Protein AF-Q92CG0-F1 (afdb_monomer_lite)

Foldseek 3Di:
DLVLVVPCLDPVCQVVLCVVPVQWDWDADLVQCKIWIDHPFKIKIARFDDDPVDSPDTDDDDSVCRQVRIWIWGPLDPFKIWIFTLDPQTKIWIAGPPHDPPTDIDIFHGDPNDTDWDVVCCVVVVDTPVSVVCSVVVVSVVVVVSSVSSVVVVVVVVVVVVVVVVVVVVVVVVVVVVVVVVVD

Radius of gyration: 23.21 Å; chains: 1; bounding box: 57×36×78 Å

Organism: Listeria innocua serovar 6a (strain ATCC BAA-680 / CLIP 11262) (NCBI:txid272626)

Sequence (184 aa):
MEDRTRYFLQRKFNDDWKDISPNLAFDFNVESGRNKLMTAHFDISAQVENRKDDLHTFKTKKKSEFSKLITFDIEVIKNVKASTKIEKKQTVYIHPLPVKENNEIYTLQFSNNMYQPNRKMEKGLDIRSSDVVDSVISSQKKYQLLLEQITTKELSSKKLTKNIILLLSILVLGAYAYLIIIKK

Structure (mmCIF, N/CA/C/O backbone):
data_AF-Q92CG0-F1
#
_entry.id   AF-Q92CG0-F1
#
loop_
_atom_site.group_PDB
_atom_site.id
_atom_site.type_symbol
_atom_site.label_atom_id
_atom_site.label_alt_id
_atom_site.label_comp_id
_atom_site.label_asym_id
_atom_site.label_entity_id
_atom_site.label_seq_id
_atom_site.pdbx_PDB_ins_code
_atom_site.Cartn_x
_atom_site.Cartn_y
_atom_site.Cartn_z
_atom_site.occupancy
_atom_site.B_iso_or_equiv
_atom_site.auth_seq_id
_atom_site.auth_comp_id
_atom_site.auth_asym_id
_atom_site.auth_atom_id
_atom_site.pdbx_PDB_model_num
ATOM 1 N N . MET A 1 1 ? 1.686 8.612 10.338 1.00 50.66 1 MET A N 1
ATOM 2 C CA . MET A 1 1 ? 1.415 7.773 9.151 1.00 50.66 1 MET A CA 1
ATOM 3 C C . MET A 1 1 ? 1.819 6.329 9.421 1.00 50.66 1 MET A C 1
ATOM 5 O O . MET A 1 1 ? 0.935 5.492 9.438 1.00 50.66 1 MET A O 1
ATOM 9 N N . GLU A 1 2 ? 3.083 6.060 9.764 1.00 49.88 2 GLU A N 1
ATOM 10 C CA . GLU A 1 2 ? 3.592 4.707 10.080 1.00 49.88 2 GLU A CA 1
ATOM 11 C C . GLU A 1 2 ? 2.783 3.945 11.141 1.00 49.88 2 GLU A C 1
ATOM 13 O O . GLU A 1 2 ? 2.459 2.776 10.941 1.00 49.88 2 GLU A O 1
ATOM 18 N N . ASP A 1 3 ? 2.394 4.612 12.236 1.00 46.31 3 ASP A N 1
ATOM 19 C CA . ASP A 1 3 ? 1.601 3.969 13.294 1.00 46.31 3 ASP A CA 1
ATOM 20 C C . ASP A 1 3 ? 0.227 3.517 12.787 1.00 46.31 3 ASP A C 1
ATOM 22 O O . ASP A 1 3 ? -0.250 2.468 13.195 1.00 46.31 3 ASP A O 1
ATOM 26 N N . ARG A 1 4 ? -0.388 4.259 11.857 1.00 53.00 4 ARG A N 1
ATOM 27 C CA . ARG A 1 4 ? -1.712 3.946 11.298 1.00 53.00 4 ARG A CA 1
ATOM 28 C C . ARG A 1 4 ? -1.637 2.712 10.398 1.00 53.00 4 ARG A C 1
ATOM 30 O O . ARG A 1 4 ? -2.398 1.769 10.576 1.00 53.00 4 ARG A O 1
ATOM 37 N N . THR A 1 5 ? -0.648 2.653 9.512 1.00 56.59 5 THR A N 1
ATOM 38 C CA . THR A 1 5 ? -0.456 1.549 8.558 1.00 56.59 5 THR A CA 1
ATOM 39 C C . THR A 1 5 ? -0.328 0.171 9.234 1.00 56.59 5 THR A C 1
ATOM 41 O O . THR A 1 5 ? -0.809 -0.827 8.704 1.00 56.59 5 THR A O 1
ATOM 44 N N . ARG A 1 6 ? 0.263 0.113 10.439 1.00 55.19 6 ARG A N 1
ATOM 45 C CA . ARG A 1 6 ? 0.447 -1.114 11.243 1.00 55.19 6 ARG A CA 1
ATOM 46 C C . ARG A 1 6 ? -0.848 -1.700 11.808 1.00 55.19 6 ARG A C 1
ATOM 48 O O . ARG A 1 6 ? -0.929 -2.912 12.009 1.00 55.19 6 ARG A O 1
ATOM 55 N N . TYR A 1 7 ? -1.841 -0.861 12.092 1.00 54.28 7 TYR A N 1
ATOM 56 C CA . TYR A 1 7 ? -3.115 -1.323 12.643 1.00 54.28 7 TYR A CA 1
ATOM 57 C C . TYR A 1 7 ? -4.080 -1.761 11.552 1.00 54.28 7 TYR A C 1
ATOM 59 O O . TYR A 1 7 ? -4.825 -2.709 11.766 1.00 54.28 7 TYR A O 1
ATOM 67 N N . PHE A 1 8 ? -4.032 -1.136 10.377 1.00 59.00 8 PHE A N 1
ATOM 68 C CA . PHE A 1 8 ? -5.107 -1.305 9.406 1.00 59.00 8 PHE A CA 1
ATOM 69 C C . PHE A 1 8 ? -4.943 -2.491 8.451 1.00 59.00 8 PHE A C 1
ATOM 71 O O . PHE A 1 8 ? -5.928 -2.911 7.864 1.00 59.00 8 PHE A O 1
ATOM 78 N N . LEU A 1 9 ? -3.777 -3.135 8.360 1.00 63.81 9 LEU A N 1
ATOM 79 C CA . LEU A 1 9 ? -3.640 -4.409 7.635 1.00 63.81 9 LEU A CA 1
ATOM 80 C C . LEU A 1 9 ? -3.942 -5.631 8.528 1.00 63.81 9 LEU A C 1
ATOM 82 O O . LEU A 1 9 ? -3.206 -6.610 8.499 1.00 63.81 9 LEU A O 1
ATOM 86 N N . GLN A 1 10 ? -4.976 -5.568 9.372 1.00 65.31 10 GLN A N 1
ATOM 87 C CA . GLN A 1 10 ? -5.365 -6.661 10.274 1.00 65.31 10 GLN A CA 1
ATOM 88 C C . GLN A 1 10 ? -6.748 -7.200 9.914 1.00 65.31 10 GLN A C 1
ATOM 90 O O . GLN A 1 10 ? -7.670 -6.429 9.655 1.00 65.31 10 GLN A O 1
ATOM 95 N N . ARG A 1 11 ? -6.922 -8.523 10.020 1.00 65.38 11 ARG A N 1
ATOM 96 C CA . ARG A 1 11 ? -8.179 -9.220 9.696 1.00 65.38 11 ARG A CA 1
ATOM 97 C C . ARG A 1 11 ? -9.409 -8.658 10.414 1.00 65.38 11 ARG A C 1
ATOM 99 O O . ARG A 1 11 ? -10.480 -8.623 9.823 1.00 65.38 11 ARG A O 1
ATOM 106 N N . LYS A 1 12 ? -9.256 -8.173 11.651 1.00 69.12 12 LYS A N 1
ATOM 107 C CA . LYS A 1 12 ? -10.358 -7.594 12.443 1.00 69.12 12 LYS A CA 1
ATOM 108 C C . LYS A 1 12 ? -10.997 -6.344 11.822 1.00 69.12 12 LYS A C 1
ATOM 110 O O . LYS A 1 12 ? -12.090 -5.984 12.223 1.00 69.12 12 LYS A O 1
ATOM 115 N N . PHE A 1 13 ? -10.307 -5.683 10.891 1.00 68.88 13 PHE A N 1
ATOM 116 C CA . PHE A 1 13 ? -10.789 -4.480 10.212 1.00 68.88 13 PHE A CA 1
ATOM 117 C C . PHE A 1 13 ? -11.277 -4.764 8.784 1.00 68.88 13 PHE A C 1
ATOM 119 O O . PHE A 1 13 ? -11.584 -3.826 8.062 1.00 68.88 13 PHE A O 1
ATOM 126 N N . ASN A 1 14 ? -11.333 -6.029 8.343 1.00 70.81 14 ASN A N 1
ATOM 127 C CA . ASN A 1 14 ? -11.756 -6.388 6.982 1.00 70.81 14 ASN A CA 1
ATOM 128 C C . ASN A 1 14 ? -13.134 -5.806 6.627 1.00 70.81 14 ASN A C 1
ATOM 130 O O . ASN A 1 14 ? -13.296 -5.190 5.577 1.00 70.81 14 ASN A O 1
ATOM 134 N N . ASP A 1 15 ? -14.101 -5.941 7.532 1.00 74.06 15 ASP A N 1
ATOM 135 C CA . ASP A 1 15 ? -15.449 -5.413 7.315 1.00 74.06 15 ASP A CA 1
ATOM 136 C C . ASP A 1 15 ? -15.440 -3.876 7.293 1.00 74.06 15 ASP A C 1
ATOM 138 O O . ASP A 1 15 ? -16.088 -3.258 6.453 1.00 74.06 15 ASP A O 1
ATOM 142 N N . ASP A 1 16 ? -14.589 -3.245 8.112 1.00 74.00 16 ASP A N 1
ATOM 143 C CA . ASP A 1 16 ? -14.410 -1.792 8.094 1.00 74.00 16 ASP A CA 1
ATOM 144 C C . ASP A 1 16 ? -13.841 -1.271 6.770 1.00 74.00 16 ASP A C 1
ATOM 146 O O . ASP A 1 16 ? -14.235 -0.191 6.327 1.00 74.00 16 ASP A O 1
ATOM 150 N N . TRP A 1 17 ? -12.948 -2.028 6.127 1.00 75.81 17 TRP A N 1
ATOM 151 C CA . TRP A 1 17 ? -12.454 -1.710 4.787 1.00 75.81 17 TRP A CA 1
ATOM 152 C C . TRP A 1 17 ? -13.561 -1.822 3.737 1.00 75.81 17 TRP A C 1
ATOM 154 O O . TRP A 1 17 ? -13.703 -0.921 2.911 1.00 75.81 17 TRP A O 1
ATOM 164 N N . LYS A 1 18 ? -14.363 -2.890 3.781 1.00 75.56 18 LYS A N 1
ATOM 165 C CA . LYS A 1 18 ? -15.459 -3.110 2.824 1.00 75.56 18 LYS A CA 1
ATOM 166 C C . LYS A 1 18 ? -16.550 -2.047 2.922 1.00 75.56 18 LYS A C 1
ATOM 168 O O . LYS A 1 18 ? -17.067 -1.623 1.893 1.00 75.56 18 LYS A O 1
ATOM 173 N N . ASP A 1 19 ? -16.839 -1.573 4.131 1.00 77.69 19 ASP A N 1
ATOM 174 C CA . ASP A 1 19 ? -17.794 -0.483 4.359 1.00 77.69 19 ASP A CA 1
ATOM 175 C C . ASP A 1 19 ? -17.342 0.845 3.733 1.00 77.69 19 ASP A C 1
ATOM 177 O O . ASP A 1 19 ? -18.172 1.681 3.382 1.00 77.69 19 ASP A O 1
ATOM 181 N N . ILE A 1 20 ? -16.029 1.065 3.598 1.00 76.50 20 ILE A N 1
ATOM 182 C CA . ILE A 1 20 ? -15.483 2.274 2.965 1.00 76.50 20 ILE A CA 1
ATOM 183 C C . ILE A 1 20 ? -15.535 2.170 1.446 1.00 76.50 20 ILE A C 1
ATOM 185 O O . ILE A 1 20 ? -15.855 3.147 0.769 1.00 76.50 20 ILE A O 1
ATOM 189 N N . SER A 1 21 ? -15.190 1.007 0.897 1.00 75.00 21 SER A N 1
ATOM 190 C CA . SER A 1 21 ? -15.342 0.748 -0.529 1.00 75.00 21 SER A CA 1
ATOM 191 C C . SER A 1 21 ? -15.531 -0.747 -0.782 1.00 75.00 21 SER A C 1
ATOM 193 O O . SER A 1 21 ? -14.662 -1.541 -0.414 1.00 75.00 21 SER A O 1
ATOM 195 N N . PRO A 1 22 ? -16.610 -1.146 -1.481 1.00 73.06 22 PRO A N 1
ATOM 196 C CA . PRO A 1 22 ? -16.908 -2.553 -1.745 1.00 73.06 22 PRO A CA 1
ATOM 197 C C . PRO A 1 22 ? -15.869 -3.224 -2.654 1.00 73.06 22 PRO A C 1
ATOM 199 O O . PRO A 1 22 ? -15.783 -4.447 -2.695 1.00 73.06 22 PRO A O 1
ATOM 202 N N . ASN A 1 23 ? -15.053 -2.432 -3.357 1.00 75.38 23 ASN A N 1
ATOM 203 C CA . ASN A 1 23 ? -13.986 -2.918 -4.233 1.00 75.38 23 ASN A CA 1
ATOM 204 C C . ASN A 1 23 ? -12.669 -3.181 -3.483 1.00 75.38 23 ASN A C 1
ATOM 206 O O . ASN A 1 23 ? -11.672 -3.539 -4.109 1.00 75.38 23 ASN A O 1
ATOM 210 N N . LEU A 1 24 ? -12.632 -2.955 -2.167 1.00 77.50 24 LEU A N 1
ATOM 211 C CA . LEU A 1 24 ? -11.479 -3.276 -1.338 1.00 77.50 24 LEU A CA 1
ATOM 212 C C . LEU A 1 24 ? -11.524 -4.748 -0.948 1.00 77.50 24 LEU A C 1
ATOM 214 O O . LEU A 1 24 ? -12.457 -5.210 -0.291 1.00 77.50 24 LEU A O 1
ATOM 218 N N . ALA A 1 25 ? -10.480 -5.478 -1.324 1.00 77.50 25 ALA A N 1
ATOM 219 C CA . ALA A 1 25 ? -10.296 -6.857 -0.904 1.00 77.50 25 ALA A CA 1
ATOM 220 C C . ALA A 1 25 ? -9.146 -6.942 0.100 1.00 77.50 25 ALA A C 1
ATOM 222 O O . ALA A 1 25 ? -8.059 -6.410 -0.129 1.00 77.50 25 ALA A O 1
ATOM 223 N N . PHE A 1 26 ? -9.392 -7.623 1.215 1.00 76.56 26 PHE A N 1
ATOM 224 C CA . PHE A 1 26 ? -8.383 -7.923 2.218 1.00 76.56 26 PHE A CA 1
ATOM 225 C C . PHE A 1 26 ? -8.142 -9.428 2.258 1.00 76.56 26 PHE A C 1
ATOM 227 O O . PHE A 1 26 ? -9.077 -10.202 2.469 1.00 76.56 26 PHE A O 1
ATOM 234 N N . ASP A 1 27 ? -6.889 -9.826 2.077 1.00 76.25 27 ASP A N 1
ATOM 235 C CA . ASP A 1 27 ? -6.458 -11.218 2.117 1.00 76.25 27 ASP A CA 1
ATOM 236 C C . ASP A 1 27 ? -5.360 -11.396 3.170 1.00 76.25 27 ASP A C 1
ATOM 238 O O . ASP A 1 27 ? -4.387 -10.636 3.210 1.00 76.25 27 ASP A O 1
ATOM 242 N N . PHE A 1 28 ? -5.528 -12.392 4.039 1.00 73.56 28 PHE A N 1
ATOM 243 C CA . PHE A 1 28 ? -4.523 -12.772 5.021 1.00 73.56 28 PHE A CA 1
ATOM 244 C C . PHE A 1 28 ? -4.096 -14.214 4.789 1.00 73.56 28 PHE A C 1
ATOM 246 O O . PHE A 1 28 ? -4.837 -15.151 5.092 1.00 73.56 28 PHE A O 1
ATOM 253 N N . ASN A 1 29 ? -2.861 -14.380 4.327 1.00 71.25 29 ASN A N 1
ATOM 254 C CA . ASN A 1 29 ? -2.248 -15.688 4.213 1.00 71.25 29 ASN A CA 1
ATOM 255 C C . ASN A 1 29 ? -1.641 -16.079 5.569 1.00 71.25 29 ASN A C 1
ATOM 257 O O . ASN A 1 29 ? -0.666 -15.476 6.023 1.00 71.25 29 ASN A O 1
ATOM 261 N N . VAL A 1 30 ? -2.239 -17.091 6.203 1.00 65.62 30 VAL A N 1
ATOM 262 C CA . VAL A 1 30 ? -1.832 -17.609 7.518 1.00 65.62 30 VAL A CA 1
ATOM 263 C C . VAL A 1 30 ? -0.459 -18.282 7.455 1.00 65.62 30 VAL A C 1
ATOM 265 O O . VAL A 1 30 ? 0.362 -18.060 8.342 1.00 65.62 30 VAL A O 1
ATOM 268 N N . GLU A 1 31 ? -0.192 -19.057 6.402 1.00 65.56 31 GLU A N 1
ATOM 269 C CA . GLU A 1 31 ? 1.059 -19.808 6.220 1.00 65.56 31 GLU A CA 1
ATOM 270 C C . GLU A 1 31 ? 2.248 -18.868 6.041 1.00 65.56 31 GLU A C 1
ATOM 272 O O . GLU A 1 31 ? 3.300 -19.035 6.655 1.00 65.56 31 GLU A O 1
ATOM 277 N N . SER A 1 32 ? 2.061 -17.836 5.222 1.00 66.19 32 SER A N 1
ATOM 278 C CA . SER A 1 32 ? 3.094 -16.858 4.935 1.00 66.19 32 SER A CA 1
ATOM 279 C C . SER A 1 32 ? 3.063 -15.670 5.891 1.00 66.19 32 SER A C 1
ATOM 281 O O . SER A 1 32 ? 3.911 -14.804 5.752 1.00 66.19 32 SER A O 1
ATOM 283 N N . GLY A 1 33 ? 2.085 -15.541 6.795 1.00 66.12 33 GLY A N 1
ATOM 284 C CA . GLY A 1 33 ? 1.912 -14.361 7.655 1.00 66.12 33 GLY A CA 1
ATOM 285 C C . GLY A 1 33 ? 1.746 -13.035 6.892 1.00 66.12 33 GLY A C 1
ATOM 286 O O . GLY A 1 33 ? 2.080 -11.970 7.419 1.00 66.12 33 GLY A O 1
ATOM 287 N N . ARG A 1 34 ? 1.277 -13.069 5.637 1.00 72.62 34 ARG A N 1
ATOM 288 C CA . ARG A 1 34 ? 1.207 -11.885 4.762 1.00 72.62 34 ARG A CA 1
ATOM 289 C C . ARG A 1 34 ? -0.210 -11.335 4.728 1.00 72.62 34 ARG A C 1
ATOM 291 O O . ARG A 1 34 ? -1.137 -12.042 4.351 1.00 72.62 34 ARG A O 1
ATOM 298 N N . ASN A 1 35 ? -0.360 -10.059 5.073 1.00 76.62 35 ASN A N 1
ATOM 299 C CA . ASN A 1 35 ? -1.604 -9.319 4.866 1.00 76.62 35 ASN A CA 1
ATOM 300 C C . ASN A 1 35 ? -1.514 -8.528 3.565 1.00 76.62 35 ASN A C 1
ATOM 302 O O . ASN A 1 35 ? -0.504 -7.861 3.326 1.00 76.62 35 ASN A O 1
ATOM 306 N N . LYS A 1 36 ? -2.570 -8.576 2.754 1.00 82.88 36 LYS A N 1
ATOM 307 C CA . LYS A 1 36 ? -2.682 -7.855 1.490 1.00 82.88 36 LYS A CA 1
ATOM 308 C C . LYS A 1 36 ? -3.998 -7.082 1.438 1.00 82.88 36 LYS A C 1
ATOM 310 O O . LYS A 1 36 ? -5.064 -7.656 1.621 1.00 82.88 36 LYS A O 1
ATOM 315 N N . LEU A 1 37 ? -3.911 -5.785 1.171 1.00 83.06 37 LEU A N 1
ATOM 316 C CA . LEU A 1 37 ? -5.035 -4.937 0.789 1.00 83.06 37 LEU A CA 1
ATOM 317 C C . LEU A 1 37 ? -4.950 -4.706 -0.718 1.00 83.06 37 LEU A C 1
ATOM 319 O O . LEU A 1 37 ? -3.915 -4.252 -1.201 1.00 83.06 37 LEU A O 1
ATOM 323 N N . MET A 1 38 ? -6.016 -5.011 -1.442 1.00 86.62 38 MET A N 1
ATOM 324 C CA . MET A 1 38 ? -6.098 -4.870 -2.893 1.00 86.62 38 MET A CA 1
ATOM 325 C C . MET A 1 38 ? -7.168 -3.850 -3.251 1.00 86.62 38 MET A C 1
ATOM 327 O O . MET A 1 38 ? -8.249 -3.824 -2.656 1.00 86.62 38 MET A O 1
ATOM 331 N N . THR A 1 39 ? -6.848 -3.001 -4.220 1.00 84.56 39 THR A N 1
ATOM 332 C CA . THR A 1 39 ? -7.734 -1.966 -4.757 1.00 84.56 39 THR A CA 1
ATOM 333 C C . THR A 1 39 ? -7.680 -1.999 -6.283 1.00 84.56 39 THR A C 1
ATOM 335 O O . THR A 1 39 ? -6.816 -2.646 -6.864 1.00 84.56 39 THR A O 1
ATOM 338 N N . ALA A 1 40 ? -8.541 -1.234 -6.954 1.00 81.44 40 ALA A N 1
ATOM 339 C CA . ALA A 1 40 ? -8.494 -1.103 -8.413 1.00 81.44 40 ALA A CA 1
ATOM 340 C C . ALA A 1 40 ? -7.236 -0.388 -8.956 1.00 81.44 40 ALA A C 1
ATOM 342 O O . ALA A 1 40 ? -7.061 -0.316 -10.166 1.00 81.44 40 ALA A O 1
ATOM 343 N N . HIS A 1 41 ? -6.404 0.214 -8.100 1.00 80.44 41 HIS A N 1
ATOM 344 C CA . HIS A 1 41 ? -5.263 1.039 -8.529 1.00 80.44 41 HIS A CA 1
ATOM 345 C C . HIS A 1 41 ? -3.926 0.598 -7.937 1.00 80.44 41 HIS A C 1
ATOM 347 O O . HIS A 1 41 ? -2.862 0.903 -8.473 1.00 80.44 41 HIS A O 1
ATOM 353 N N . PHE A 1 42 ? -3.973 -0.059 -6.786 1.00 86.31 42 PHE A N 1
ATOM 354 C CA . PHE A 1 42 ? -2.794 -0.473 -6.055 1.00 86.31 42 PHE A CA 1
ATOM 355 C C . PHE A 1 42 ? -3.097 -1.652 -5.137 1.00 86.31 42 PHE A C 1
ATOM 357 O O . PHE A 1 42 ? -4.211 -1.800 -4.630 1.00 86.31 42 PHE A O 1
ATOM 364 N N . ASP A 1 43 ? -2.044 -2.396 -4.846 1.00 86.69 43 ASP A N 1
ATOM 365 C CA . ASP A 1 43 ? -1.963 -3.442 -3.850 1.00 86.69 43 ASP A CA 1
ATOM 366 C C . ASP A 1 43 ? -0.964 -3.028 -2.768 1.00 86.69 43 ASP A C 1
ATOM 368 O O . ASP A 1 43 ? 0.120 -2.513 -3.039 1.00 86.69 43 ASP A O 1
ATOM 372 N N . ILE A 1 44 ? -1.298 -3.289 -1.513 1.00 84.12 44 ILE A N 1
ATOM 373 C CA . ILE A 1 44 ? -0.393 -3.085 -0.385 1.00 84.12 44 ILE A CA 1
ATOM 374 C C . ILE A 1 44 ? -0.252 -4.404 0.316 1.00 84.12 44 ILE A C 1
ATOM 376 O O . ILE A 1 44 ? -1.246 -5.035 0.663 1.00 84.12 44 ILE A O 1
ATOM 380 N N . SER A 1 45 ? 0.983 -4.807 0.570 1.00 78.69 45 SER A N 1
ATOM 381 C CA . SER A 1 45 ? 1.241 -6.019 1.324 1.00 78.69 45 SER A CA 1
ATOM 382 C C . SER A 1 45 ? 2.242 -5.778 2.434 1.00 78.69 45 SER A C 1
ATOM 384 O O . SER A 1 45 ? 3.214 -5.050 2.253 1.00 78.69 45 SER A O 1
ATOM 386 N N . ALA A 1 46 ? 1.995 -6.398 3.581 1.00 74.38 46 ALA A N 1
ATOM 387 C CA . ALA A 1 46 ? 2.880 -6.352 4.730 1.00 74.38 46 ALA A CA 1
ATOM 388 C C . ALA A 1 46 ? 3.129 -7.766 5.249 1.00 74.38 46 ALA A C 1
ATOM 390 O O . ALA A 1 46 ? 2.193 -8.549 5.436 1.00 74.38 46 ALA A O 1
ATOM 391 N N . GLN A 1 47 ? 4.398 -8.066 5.506 1.00 70.12 47 GLN A N 1
ATOM 392 C CA . GLN A 1 47 ? 4.806 -9.285 6.189 1.00 70.12 47 GLN A CA 1
ATOM 393 C C . GLN A 1 47 ? 4.646 -9.092 7.700 1.00 70.12 47 GLN A C 1
ATOM 395 O O . GLN A 1 47 ? 5.239 -8.176 8.277 1.00 70.12 47 GLN A O 1
ATOM 400 N N . VAL A 1 48 ? 3.870 -9.954 8.352 1.00 64.88 48 VAL A N 1
ATOM 401 C CA . VAL A 1 48 ? 3.724 -9.963 9.808 1.00 64.88 48 VAL A CA 1
ATOM 402 C C . VAL A 1 48 ? 4.388 -11.226 10.347 1.00 64.88 48 VAL A C 1
ATOM 404 O O . VAL A 1 48 ? 4.064 -12.332 9.930 1.00 64.88 48 VAL A O 1
ATOM 407 N N . GLU A 1 49 ? 5.362 -11.079 11.245 1.00 55.31 49 GLU A N 1
ATOM 408 C CA . GLU A 1 49 ? 6.008 -12.243 11.858 1.00 55.31 49 GLU A CA 1
ATOM 409 C C . GLU A 1 49 ? 5.070 -12.900 12.878 1.00 55.31 49 GLU A C 1
ATOM 411 O O . GLU A 1 49 ? 4.568 -12.249 13.805 1.00 55.31 49 GLU A O 1
ATOM 416 N N . ASN A 1 50 ? 4.851 -14.205 12.705 1.00 53.59 50 ASN A N 1
ATOM 417 C CA . ASN A 1 50 ? 4.216 -15.048 13.710 1.00 53.59 50 ASN A CA 1
ATOM 418 C C . ASN A 1 50 ? 5.101 -15.125 14.959 1.00 53.59 50 ASN A C 1
ATOM 420 O O . ASN A 1 50 ? 6.333 -15.181 14.856 1.00 53.59 50 ASN A O 1
ATOM 424 N N . ARG A 1 51 ? 4.498 -15.160 16.155 1.00 51.88 51 ARG A N 1
ATOM 425 C CA . ARG A 1 51 ? 5.231 -15.677 17.315 1.00 51.88 51 ARG A CA 1
ATOM 426 C C . ARG A 1 51 ? 5.590 -17.130 17.013 1.00 51.88 51 ARG A C 1
ATOM 428 O O . ARG A 1 51 ? 4.739 -17.897 16.580 1.00 51.88 51 ARG A O 1
ATOM 435 N N . LYS A 1 52 ? 6.847 -17.506 17.268 1.00 50.97 52 LYS A N 1
ATOM 436 C CA . LYS A 1 52 ? 7.339 -18.883 17.078 1.00 50.97 52 LYS A CA 1
ATOM 437 C C . LYS A 1 52 ? 6.512 -19.931 17.839 1.00 50.97 52 LYS A C 1
ATOM 439 O O . LYS A 1 52 ? 6.518 -21.086 17.438 1.00 50.97 52 LYS A O 1
ATOM 444 N N . ASP A 1 53 ? 5.780 -19.503 18.868 1.00 50.62 53 ASP A N 1
ATOM 445 C CA . ASP A 1 53 ? 5.071 -20.376 19.804 1.00 50.62 53 ASP A CA 1
ATOM 446 C C . ASP A 1 53 ? 3.537 -20.329 19.639 1.00 50.62 53 ASP A C 1
ATOM 448 O O . ASP A 1 53 ? 2.827 -21.034 20.348 1.00 50.62 53 ASP A O 1
ATOM 452 N N . ASP A 1 54 ? 3.011 -19.491 18.734 1.00 48.44 54 ASP A N 1
ATOM 453 C CA . ASP A 1 54 ? 1.569 -19.354 18.493 1.00 48.44 54 ASP A CA 1
ATOM 454 C C . ASP A 1 54 ? 1.300 -18.767 17.093 1.00 48.44 54 ASP A C 1
ATOM 456 O O . ASP A 1 54 ? 1.541 -17.583 16.836 1.00 48.44 54 ASP A O 1
ATOM 460 N N . LEU A 1 55 ? 0.764 -19.604 16.196 1.00 47.03 55 LEU A N 1
ATOM 461 C CA . LEU A 1 55 ? 0.350 -19.251 14.827 1.00 47.03 55 LEU A CA 1
ATOM 462 C C . LEU A 1 55 ? -0.818 -18.244 14.783 1.00 47.03 55 LEU A C 1
ATOM 464 O O . LEU A 1 55 ? -1.193 -17.777 13.704 1.00 47.03 55 LEU A O 1
ATOM 468 N N . HIS A 1 56 ? -1.410 -17.919 15.936 1.00 43.44 56 HIS A N 1
ATOM 469 C CA . HIS A 1 56 ? -2.521 -16.984 16.072 1.00 43.44 56 HIS A CA 1
ATOM 470 C C . HIS A 1 56 ? -2.134 -15.652 16.734 1.00 43.44 56 HIS A C 1
ATOM 472 O O . HIS A 1 56 ? -2.927 -14.707 16.667 1.00 43.44 56 HIS A O 1
ATOM 478 N N . THR A 1 57 ? -0.927 -15.512 17.310 1.00 45.56 57 THR A N 1
ATOM 479 C CA . THR A 1 57 ? -0.432 -14.217 17.810 1.00 45.56 57 THR A CA 1
ATOM 480 C C . THR A 1 57 ? 0.724 -13.655 16.991 1.00 45.56 57 THR A C 1
ATOM 482 O O . THR A 1 57 ? 1.878 -14.074 17.050 1.00 45.56 57 THR A O 1
ATOM 485 N N . PHE A 1 58 ? 0.420 -12.568 16.291 1.00 51.88 58 PHE A N 1
ATOM 486 C CA . PHE A 1 58 ? 1.369 -11.822 15.480 1.00 51.88 58 PHE A CA 1
ATOM 487 C C . PHE A 1 58 ? 2.105 -10.776 16.319 1.00 51.88 58 PHE A C 1
ATOM 489 O O . PHE A 1 58 ? 1.493 -9.839 16.844 1.00 51.88 58 PHE A O 1
ATOM 496 N N . LYS A 1 59 ? 3.435 -10.897 16.436 1.00 49.34 59 LYS A N 1
ATOM 497 C CA . LYS A 1 59 ? 4.251 -9.876 17.105 1.00 49.34 59 LYS A CA 1
ATOM 498 C C . LYS A 1 59 ? 4.758 -8.903 16.052 1.00 49.34 59 LYS A C 1
ATOM 500 O O . LYS A 1 59 ? 5.662 -9.173 15.276 1.00 49.34 59 LYS A O 1
ATOM 505 N N . THR A 1 60 ? 4.182 -7.718 16.046 1.00 50.16 60 THR A N 1
ATOM 506 C CA . THR A 1 60 ? 4.678 -6.593 15.252 1.00 50.16 60 THR A CA 1
ATOM 507 C C . THR A 1 60 ? 6.118 -6.239 15.651 1.00 50.16 60 THR A C 1
ATOM 509 O O . THR A 1 60 ? 6.361 -5.969 16.833 1.00 50.16 60 THR A O 1
ATOM 512 N N . LYS A 1 61 ? 7.047 -6.217 14.681 1.00 52.78 61 LYS A N 1
ATOM 513 C CA . LYS A 1 61 ? 8.434 -5.742 14.856 1.00 52.78 61 LYS A CA 1
ATOM 514 C C . LYS A 1 61 ? 8.501 -4.320 15.422 1.00 52.78 61 LYS A C 1
ATOM 516 O O . LYS A 1 61 ? 7.502 -3.596 15.479 1.00 52.78 61 LYS A O 1
ATOM 521 N N . LYS A 1 62 ? 9.710 -3.907 15.826 1.00 56.38 62 LYS A N 1
ATOM 522 C CA . LYS A 1 62 ? 9.998 -2.523 16.225 1.00 56.38 62 LYS A CA 1
ATOM 523 C C . LYS A 1 62 ? 9.509 -1.548 15.144 1.00 56.38 62 LYS A C 1
ATOM 525 O O . LYS A 1 62 ? 9.588 -1.824 13.949 1.00 56.38 62 LYS A O 1
ATOM 530 N N . LYS A 1 63 ? 9.009 -0.392 15.586 1.00 55.22 63 LYS A N 1
ATOM 531 C CA . LYS A 1 63 ? 8.350 0.629 14.752 1.00 55.22 63 LYS A CA 1
ATOM 532 C C . LYS A 1 63 ? 9.148 1.014 13.495 1.00 55.22 63 LYS A C 1
ATOM 534 O O . LYS A 1 63 ? 8.566 1.083 12.421 1.00 55.22 63 LYS A O 1
ATOM 539 N N . SER A 1 64 ? 10.464 1.181 13.623 1.00 60.06 64 SER A N 1
ATOM 540 C CA . SER A 1 64 ? 11.387 1.566 12.542 1.00 60.06 64 SER A CA 1
ATOM 541 C C . SER A 1 64 ? 11.643 0.485 11.484 1.00 60.06 64 SER A C 1
ATOM 543 O O . SER A 1 64 ? 12.222 0.768 10.437 1.00 60.06 64 SER A O 1
ATOM 545 N N . GLU A 1 65 ? 11.270 -0.764 11.756 1.00 60.03 65 GLU A N 1
ATOM 546 C CA . GLU A 1 65 ? 11.491 -1.889 10.845 1.00 60.03 65 GLU A CA 1
ATOM 547 C C . GLU A 1 65 ? 10.228 -2.229 10.057 1.00 60.03 65 GLU A C 1
ATOM 549 O O . GLU A 1 65 ? 10.321 -2.769 8.962 1.00 60.03 65 GLU A O 1
ATOM 554 N N . PHE A 1 66 ? 9.048 -1.883 10.578 1.00 58.09 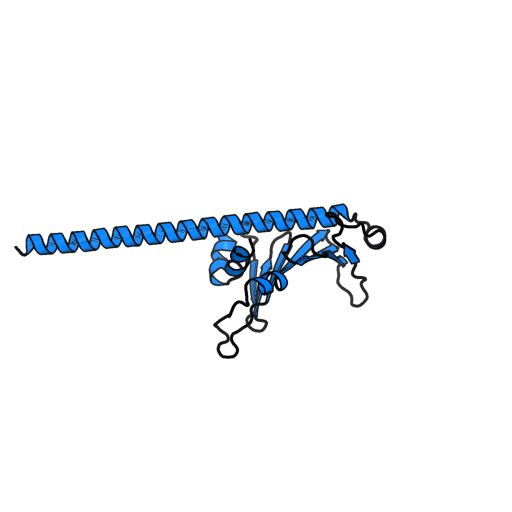66 PHE A N 1
ATOM 555 C CA . PHE A 1 66 ? 7.776 -2.278 9.979 1.00 58.09 66 PHE A CA 1
ATOM 556 C C . PHE A 1 66 ? 7.481 -1.551 8.662 1.00 58.09 66 PHE A C 1
ATOM 558 O O . PHE A 1 66 ? 7.066 -2.195 7.706 1.00 58.09 66 PHE A O 1
ATOM 565 N N . SER A 1 67 ? 7.752 -0.242 8.563 1.00 58.31 67 SER A N 1
ATOM 566 C CA . SER A 1 67 ? 7.590 0.536 7.316 1.00 58.31 67 SER A CA 1
ATOM 567 C C . SER A 1 67 ? 8.380 -0.056 6.145 1.00 58.31 67 SER A C 1
ATOM 569 O O . SER A 1 67 ? 7.927 -0.021 5.002 1.00 58.31 67 SER A O 1
ATOM 571 N N . LYS A 1 68 ? 9.533 -0.668 6.439 1.00 63.50 68 LYS A N 1
ATOM 572 C CA . LYS A 1 68 ? 10.418 -1.306 5.457 1.00 63.50 68 LYS A CA 1
ATOM 573 C C . LYS A 1 68 ? 9.882 -2.635 4.924 1.00 63.50 68 LYS A C 1
ATOM 575 O O . LYS A 1 68 ? 10.396 -3.100 3.907 1.00 63.50 68 LYS A O 1
ATOM 580 N N . LEU A 1 69 ? 8.901 -3.227 5.607 1.00 65.81 69 LEU A N 1
ATOM 581 C CA . LEU A 1 69 ? 8.270 -4.510 5.279 1.00 65.81 69 LEU A CA 1
ATOM 582 C C . LEU A 1 69 ? 6.955 -4.349 4.507 1.00 65.81 69 LEU A C 1
ATOM 584 O O . LEU A 1 69 ? 6.305 -5.350 4.206 1.00 65.81 69 LEU A O 1
ATOM 588 N N . ILE A 1 70 ? 6.553 -3.108 4.217 1.00 71.75 70 ILE A N 1
ATOM 589 C CA . ILE A 1 70 ? 5.335 -2.806 3.472 1.00 71.75 70 ILE A CA 1
ATOM 590 C C . ILE A 1 70 ? 5.709 -2.500 2.031 1.00 71.75 70 ILE A C 1
ATOM 592 O O . ILE A 1 70 ? 6.288 -1.449 1.738 1.00 71.75 70 ILE A O 1
ATOM 596 N N . THR A 1 71 ? 5.350 -3.419 1.144 1.00 80.88 71 THR A N 1
ATOM 597 C CA . THR A 1 71 ? 5.493 -3.240 -0.298 1.00 80.88 71 THR A CA 1
ATOM 598 C C . THR A 1 71 ? 4.203 -2.665 -0.856 1.00 80.88 71 THR A C 1
ATOM 600 O O . THR A 1 71 ? 3.114 -3.183 -0.593 1.00 80.88 71 THR A O 1
ATOM 603 N N . PHE A 1 72 ? 4.352 -1.589 -1.619 1.00 86.31 72 PHE A N 1
ATOM 604 C CA . PHE A 1 72 ? 3.294 -0.866 -2.294 1.00 86.31 72 PHE A CA 1
ATOM 605 C C . PHE A 1 72 ? 3.446 -1.087 -3.796 1.00 86.31 72 PHE A C 1
ATOM 607 O O . PHE A 1 72 ? 4.422 -0.660 -4.407 1.00 86.31 72 PHE A O 1
ATOM 614 N N . ASP A 1 73 ? 2.474 -1.774 -4.360 1.00 89.88 73 ASP A N 1
ATOM 615 C CA . ASP A 1 73 ? 2.424 -2.241 -5.731 1.00 89.88 73 ASP A CA 1
ATOM 616 C C . ASP A 1 73 ? 1.356 -1.429 -6.472 1.00 89.88 73 ASP A C 1
ATOM 618 O O . ASP A 1 73 ? 0.199 -1.435 -6.080 1.00 89.88 73 ASP A O 1
ATOM 622 N N . ILE A 1 74 ? 1.719 -0.701 -7.519 1.00 90.62 74 ILE A N 1
ATOM 623 C CA . ILE A 1 74 ? 0.859 0.255 -8.227 1.00 90.62 74 ILE A CA 1
ATOM 624 C C . ILE A 1 74 ? 0.746 -0.158 -9.682 1.00 90.62 74 ILE A C 1
ATOM 626 O O . ILE A 1 74 ? 1.758 -0.384 -10.348 1.00 90.62 74 ILE A O 1
ATOM 630 N N . GLU A 1 75 ? -0.478 -0.211 -10.189 1.00 88.81 75 GLU A N 1
ATOM 631 C CA . GLU A 1 75 ? -0.701 -0.308 -11.624 1.00 88.81 75 GLU A CA 1
ATOM 632 C C . GLU A 1 75 ? -0.518 1.083 -12.238 1.00 88.81 75 GLU A C 1
ATOM 634 O O . GLU A 1 75 ? -1.251 2.021 -11.920 1.00 88.81 75 GLU A O 1
ATOM 639 N N . VAL A 1 76 ? 0.505 1.244 -13.079 1.00 87.12 76 VAL A N 1
ATOM 640 C CA . VAL A 1 76 ? 0.762 2.524 -13.755 1.00 87.12 76 VAL A CA 1
ATOM 641 C C . VAL A 1 76 ? -0.045 2.581 -15.047 1.00 87.12 76 VAL A C 1
ATOM 643 O O . VAL A 1 76 ? -0.805 3.518 -15.270 1.00 87.12 76 VAL A O 1
ATOM 646 N N . ILE A 1 77 ? 0.090 1.537 -15.862 1.00 86.00 77 ILE A N 1
ATOM 647 C CA . ILE A 1 77 ? -0.704 1.250 -17.060 1.00 86.00 77 ILE A CA 1
ATOM 648 C C . ILE A 1 77 ? -0.891 -0.271 -17.146 1.00 86.00 77 ILE A C 1
ATOM 650 O O . ILE A 1 77 ? -0.150 -1.003 -16.492 1.00 86.00 77 ILE A O 1
ATOM 654 N N . LYS A 1 78 ? -1.812 -0.761 -17.991 1.00 80.94 78 LYS A N 1
ATOM 655 C CA . LYS A 1 78 ? -2.174 -2.197 -18.092 1.00 80.94 78 LYS A CA 1
ATOM 656 C C . LYS A 1 78 ? -0.987 -3.174 -18.135 1.00 80.94 78 LYS A C 1
ATOM 658 O O . LYS A 1 78 ? -1.111 -4.301 -17.672 1.00 80.94 78 LYS A O 1
ATOM 663 N N . ASN A 1 79 ? 0.15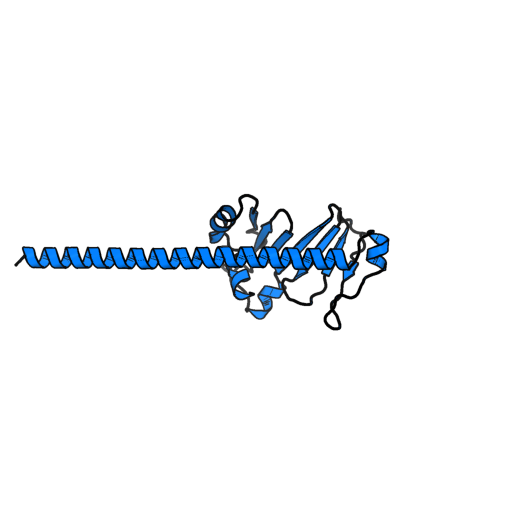3 -2.749 -18.685 1.00 85.62 79 ASN A N 1
ATOM 664 C CA . ASN A 1 79 ? 1.336 -3.591 -18.868 1.00 85.62 79 ASN A CA 1
ATOM 665 C C . ASN A 1 79 ? 2.554 -3.153 -18.035 1.00 85.62 79 ASN A C 1
ATOM 667 O O . ASN A 1 79 ? 3.653 -3.654 -18.260 1.00 85.62 79 ASN A O 1
ATOM 671 N N . VAL A 1 80 ? 2.403 -2.215 -17.096 1.00 89.50 80 VAL A N 1
ATOM 672 C CA . VAL A 1 80 ? 3.512 -1.713 -16.272 1.00 89.50 80 VAL A CA 1
ATOM 673 C C . VAL A 1 80 ? 3.067 -1.563 -14.828 1.00 89.50 80 VAL A C 1
ATOM 675 O O . VAL A 1 80 ? 2.139 -0.817 -14.505 1.00 89.50 80 VAL A O 1
ATOM 678 N N . LYS A 1 81 ? 3.798 -2.236 -13.945 1.00 91.88 81 LYS A N 1
ATOM 679 C CA . LYS A 1 81 ? 3.609 -2.178 -12.503 1.00 91.88 81 LYS A CA 1
ATOM 680 C C . LYS A 1 81 ? 4.786 -1.465 -11.851 1.00 91.88 81 LYS A C 1
ATOM 682 O O . LYS A 1 81 ? 5.936 -1.772 -12.152 1.00 91.88 81 LYS A O 1
ATOM 687 N N . ALA A 1 82 ? 4.510 -0.548 -10.937 1.00 91.88 82 ALA A N 1
ATOM 688 C CA . ALA A 1 82 ? 5.517 0.074 -10.090 1.00 91.88 82 ALA A CA 1
ATOM 689 C C . ALA A 1 82 ? 5.453 -0.521 -8.680 1.00 91.88 82 ALA A C 1
ATOM 691 O O . ALA A 1 82 ? 4.383 -0.610 -8.093 1.00 91.88 82 ALA A O 1
ATOM 692 N N . SER A 1 83 ? 6.592 -0.896 -8.116 1.00 90.94 83 SER A N 1
ATOM 693 C CA . SER A 1 83 ? 6.714 -1.403 -6.753 1.00 90.94 83 SER A CA 1
ATOM 694 C C . SER A 1 83 ? 7.625 -0.478 -5.956 1.00 90.94 83 SER A C 1
ATOM 696 O O . SER A 1 83 ? 8.723 -0.125 -6.385 1.00 90.94 83 SER A O 1
ATOM 698 N N . THR A 1 84 ? 7.181 -0.054 -4.781 1.00 89.12 84 THR A N 1
ATOM 699 C CA . THR A 1 84 ? 7.965 0.801 -3.886 1.00 89.12 84 THR A CA 1
ATOM 700 C C . THR A 1 84 ? 7.649 0.496 -2.425 1.00 89.12 84 THR A C 1
ATOM 702 O O . THR A 1 84 ? 6.788 -0.325 -2.111 1.00 89.12 84 THR A O 1
ATOM 705 N N . LYS A 1 85 ? 8.366 1.138 -1.507 1.00 82.44 85 LYS A N 1
ATOM 706 C CA . LYS A 1 85 ? 8.054 1.104 -0.075 1.00 82.44 85 LYS A CA 1
ATOM 707 C C . LYS A 1 85 ? 7.173 2.294 0.284 1.00 82.44 85 LYS A C 1
ATOM 709 O O . LYS A 1 85 ? 7.134 3.295 -0.422 1.00 82.44 85 LYS A O 1
ATOM 714 N N . ILE A 1 86 ? 6.493 2.214 1.423 1.00 71.81 86 ILE A N 1
ATOM 715 C CA . ILE A 1 86 ? 5.648 3.316 1.912 1.00 71.81 86 ILE A CA 1
ATOM 716 C C . ILE A 1 86 ? 6.448 4.548 2.383 1.00 71.81 86 ILE A C 1
ATOM 718 O O . ILE A 1 86 ? 5.883 5.611 2.645 1.00 71.81 86 ILE A O 1
ATOM 722 N N . GLU A 1 87 ? 7.763 4.413 2.536 1.00 69.62 87 GLU A N 1
ATOM 723 C CA . GLU A 1 87 ? 8.621 5.513 2.960 1.00 69.62 87 GLU A CA 1
ATOM 724 C C . GLU A 1 87 ? 8.771 6.557 1.847 1.00 69.62 87 GLU A C 1
ATOM 726 O O . GLU A 1 87 ? 8.843 6.242 0.659 1.00 69.62 87 GLU A O 1
ATOM 731 N N . LYS A 1 88 ? 8.841 7.832 2.241 1.00 67.56 88 LYS A N 1
ATOM 732 C CA . LYS A 1 88 ? 9.121 8.917 1.297 1.00 67.56 88 LYS A CA 1
ATOM 733 C C . LYS A 1 88 ? 10.507 8.705 0.687 1.00 67.56 88 LYS A C 1
ATOM 735 O O . LYS A 1 88 ? 11.409 8.246 1.383 1.00 67.56 88 LYS A O 1
ATOM 740 N N . LYS A 1 89 ? 10.699 9.174 -0.551 1.00 76.38 89 LYS A N 1
ATOM 741 C CA . LYS A 1 89 ? 12.031 9.300 -1.171 1.00 76.38 89 LYS A CA 1
ATOM 742 C C . LYS A 1 89 ? 12.735 7.955 -1.412 1.00 76.38 89 LYS A C 1
ATOM 744 O O . LYS A 1 89 ? 13.953 7.869 -1.295 1.00 76.38 89 LYS A O 1
ATOM 749 N N . GLN A 1 90 ? 11.973 6.909 -1.713 1.00 81.94 90 GLN A N 1
ATOM 750 C CA . GLN A 1 90 ? 12.501 5.569 -1.968 1.00 81.94 90 GLN A CA 1
ATOM 751 C C . GLN A 1 90 ? 12.645 5.299 -3.461 1.00 81.94 90 GLN A C 1
ATOM 753 O O . GLN A 1 90 ? 11.993 5.934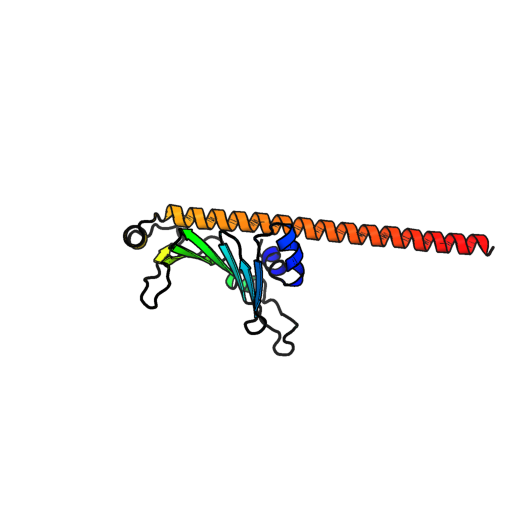 -4.287 1.00 81.94 90 GLN A O 1
ATOM 758 N N . THR A 1 91 ? 13.479 4.320 -3.800 1.00 88.75 91 THR A N 1
ATOM 759 C CA . THR A 1 91 ? 13.549 3.798 -5.164 1.00 88.75 91 THR A CA 1
ATOM 760 C C . THR A 1 91 ? 12.195 3.216 -5.564 1.00 88.75 91 THR A C 1
ATOM 762 O O . THR A 1 91 ? 11.563 2.478 -4.800 1.00 88.75 91 THR A O 1
ATOM 765 N N . VAL A 1 92 ? 11.754 3.547 -6.773 1.00 91.19 92 VAL A N 1
ATOM 766 C CA . VAL A 1 92 ? 10.610 2.899 -7.417 1.00 91.19 92 VAL A CA 1
ATOM 767 C C . VAL A 1 92 ? 11.162 1.872 -8.393 1.00 91.19 92 VAL A C 1
ATOM 769 O O . VAL A 1 92 ? 11.988 2.208 -9.241 1.00 91.19 92 VAL A O 1
ATOM 772 N N . TYR A 1 93 ? 10.726 0.628 -8.254 1.00 92.62 93 TYR A N 1
ATOM 773 C CA . TYR A 1 93 ? 11.038 -0.469 -9.163 1.00 92.62 93 TYR A CA 1
ATOM 774 C C . TYR A 1 93 ? 9.908 -0.585 -10.180 1.00 92.62 93 TYR A C 1
ATOM 776 O O . TYR A 1 93 ? 8.742 -0.552 -9.802 1.00 92.62 93 TYR A O 1
ATOM 784 N N . ILE A 1 94 ? 10.229 -0.685 -11.463 1.00 93.38 94 ILE A N 1
ATOM 785 C CA . ILE A 1 94 ? 9.251 -0.719 -12.547 1.00 93.38 94 ILE A CA 1
ATOM 786 C C . ILE A 1 94 ? 9.374 -2.063 -13.251 1.00 93.38 94 ILE A C 1
ATOM 788 O O . ILE A 1 94 ? 10.430 -2.414 -13.780 1.00 93.38 94 ILE A O 1
ATOM 792 N N . HIS A 1 95 ? 8.271 -2.800 -13.240 1.00 91.38 95 HIS A N 1
ATOM 793 C CA . HIS A 1 95 ? 8.146 -4.152 -13.750 1.00 91.38 95 HIS A CA 1
ATOM 794 C C . HIS A 1 95 ? 7.230 -4.147 -14.981 1.00 91.38 95 HIS A C 1
ATOM 796 O O . HIS A 1 95 ? 6.035 -3.858 -14.844 1.00 91.38 95 HIS A O 1
ATOM 802 N N . PRO A 1 96 ? 7.740 -4.486 -16.175 1.00 88.19 96 PRO A N 1
ATOM 803 C CA . PRO A 1 96 ? 6.873 -4.774 -17.306 1.00 88.19 96 PRO A CA 1
ATOM 804 C C . PRO A 1 96 ? 6.096 -6.072 -17.062 1.00 88.19 96 PRO A C 1
ATOM 806 O O . PRO A 1 96 ? 6.635 -7.056 -16.539 1.00 88.19 96 PRO A O 1
ATOM 809 N N . LEU A 1 97 ? 4.823 -6.063 -17.446 1.00 84.81 97 LEU A N 1
ATOM 810 C CA . LEU A 1 97 ? 3.903 -7.189 -17.352 1.00 84.81 97 LEU A CA 1
ATOM 811 C C . LEU A 1 97 ? 3.666 -7.814 -18.740 1.00 84.81 97 LEU A C 1
ATOM 813 O O . LEU A 1 97 ? 3.568 -7.085 -19.727 1.00 84.81 97 LEU A O 1
ATOM 817 N N . PRO A 1 98 ? 3.530 -9.151 -18.830 1.00 83.12 98 PRO A N 1
ATOM 818 C CA . PRO A 1 98 ? 3.666 -10.122 -17.741 1.00 83.12 98 PRO A CA 1
ATOM 819 C C . PRO A 1 98 ? 5.125 -10.257 -17.282 1.00 83.12 98 PRO A C 1
ATOM 821 O O . PRO A 1 98 ? 6.037 -10.155 -18.101 1.00 83.12 98 PRO A O 1
ATOM 824 N N . VAL A 1 99 ? 5.342 -10.503 -15.984 1.00 75.38 99 VAL A N 1
ATOM 825 C CA . VAL A 1 99 ? 6.687 -10.725 -15.428 1.00 75.38 99 VAL A CA 1
ATOM 826 C C . VAL A 1 99 ? 7.246 -12.030 -15.997 1.00 75.38 99 VAL A C 1
ATOM 828 O O . VAL A 1 99 ? 6.719 -13.103 -15.715 1.00 75.38 99 VAL A O 1
ATOM 831 N N . LYS A 1 100 ? 8.302 -11.934 -16.807 1.00 78.31 100 LYS A N 1
ATOM 832 C CA . LYS A 1 100 ? 9.094 -13.078 -17.285 1.00 78.31 100 LYS A CA 1
ATOM 833 C C . LYS A 1 100 ? 10.460 -13.055 -16.604 1.00 78.31 100 LYS A C 1
ATOM 835 O O . LYS A 1 100 ? 10.931 -11.977 -16.253 1.00 78.31 100 LYS A O 1
ATOM 840 N N . GLU A 1 101 ? 11.109 -14.211 -16.456 1.00 69.62 101 GLU A N 1
ATOM 841 C CA . GLU A 1 101 ? 12.421 -14.332 -15.783 1.00 69.62 101 GLU A CA 1
ATOM 842 C C . GLU A 1 101 ? 13.492 -13.385 -16.349 1.00 69.62 101 GLU A C 1
ATOM 844 O O . GLU A 1 101 ? 14.344 -12.907 -15.608 1.00 69.62 101 GLU A O 1
ATOM 849 N N . ASN A 1 102 ? 13.394 -13.040 -17.637 1.00 74.81 102 ASN A N 1
ATOM 850 C CA . ASN A 1 102 ? 14.348 -12.172 -18.331 1.00 74.81 102 ASN A CA 1
ATOM 851 C C . ASN A 1 102 ? 13.864 -10.724 -18.506 1.00 74.81 102 ASN A C 1
ATOM 853 O O . ASN A 1 102 ? 14.491 -9.959 -19.240 1.00 74.81 102 ASN A O 1
ATOM 857 N N . ASN A 1 103 ? 12.738 -10.336 -17.898 1.00 79.75 103 ASN A N 1
ATOM 858 C CA . ASN A 1 103 ? 12.282 -8.954 -17.992 1.00 79.75 103 ASN A CA 1
ATOM 859 C C . ASN A 1 103 ? 13.257 -8.041 -17.248 1.00 79.75 103 ASN A C 1
ATOM 861 O O . ASN A 1 103 ? 13.516 -8.217 -16.058 1.00 79.75 103 ASN A O 1
ATOM 865 N N . GLU A 1 104 ? 13.750 -7.021 -17.945 1.00 84.94 104 GLU A N 1
ATOM 866 C CA . GLU A 1 104 ? 14.521 -5.967 -17.308 1.00 84.94 104 GLU A CA 1
ATOM 867 C C . GLU A 1 104 ? 13.642 -5.228 -16.287 1.00 84.94 104 GLU A C 1
ATOM 869 O O . GLU A 1 104 ? 12.547 -4.758 -16.604 1.00 84.94 104 GLU A O 1
ATOM 874 N N . ILE A 1 105 ? 14.130 -5.133 -15.049 1.00 89.81 105 ILE A N 1
ATOM 875 C CA . ILE A 1 105 ? 13.518 -4.311 -14.006 1.00 89.81 105 ILE A CA 1
ATOM 876 C C . ILE A 1 105 ? 14.176 -2.941 -14.065 1.00 89.81 105 ILE A C 1
ATOM 878 O O . ILE A 1 105 ? 15.379 -2.801 -13.834 1.00 89.81 105 ILE A O 1
ATOM 882 N N . TYR A 1 106 ? 13.377 -1.916 -14.336 1.00 93.12 106 TYR A N 1
ATOM 883 C CA . TYR A 1 106 ? 13.859 -0.544 -14.325 1.00 93.12 106 TYR A CA 1
ATOM 884 C C . TYR A 1 106 ? 13.739 0.056 -12.929 1.00 93.12 106 TYR A C 1
ATOM 886 O O . TYR A 1 106 ? 12.948 -0.389 -12.099 1.00 93.12 106 TYR A O 1
ATOM 894 N N . THR A 1 107 ? 14.524 1.096 -12.664 1.00 93.94 107 THR A N 1
ATOM 895 C CA . THR A 1 107 ? 14.465 1.819 -11.392 1.00 93.94 107 THR A CA 1
ATOM 896 C C . THR A 1 107 ? 14.390 3.320 -11.619 1.00 93.94 107 THR A C 1
ATOM 898 O O . THR A 1 107 ? 15.040 3.855 -12.519 1.00 93.94 107 THR A O 1
ATOM 901 N N . LEU A 1 108 ? 13.600 3.999 -10.792 1.00 93.06 108 LEU A N 1
ATOM 902 C CA . LEU A 1 108 ? 13.633 5.447 -10.620 1.00 93.06 108 LEU A CA 1
ATOM 903 C C . LEU A 1 108 ? 14.193 5.741 -9.236 1.00 93.06 108 LEU A C 1
ATOM 905 O O . LEU A 1 108 ? 13.591 5.388 -8.219 1.00 93.06 108 LEU A O 1
ATOM 909 N N . GLN A 1 109 ? 15.368 6.364 -9.207 1.00 91.56 109 GLN A N 1
ATOM 910 C CA . GLN A 1 109 ? 16.044 6.721 -7.968 1.00 91.56 109 GLN A CA 1
ATOM 911 C C . GLN A 1 109 ? 15.645 8.123 -7.528 1.00 91.56 109 GLN A C 1
ATOM 913 O O . GLN A 1 109 ? 15.542 9.044 -8.341 1.00 91.56 109 GLN A O 1
ATOM 918 N N . PHE A 1 110 ? 15.451 8.287 -6.225 1.00 87.75 110 PHE A N 1
ATOM 919 C CA . PHE A 1 110 ? 15.223 9.591 -5.627 1.00 87.75 110 PHE A CA 1
ATOM 920 C C . PHE A 1 110 ? 16.557 10.210 -5.198 1.00 87.75 110 PHE A C 1
ATOM 922 O O . PHE A 1 110 ? 17.281 9.636 -4.387 1.00 87.75 110 PHE A O 1
ATOM 929 N N . SER A 1 111 ? 16.882 11.391 -5.719 1.00 85.88 111 SER A N 1
ATOM 930 C CA . SER A 1 111 ? 18.106 12.130 -5.398 1.00 85.88 111 SER A CA 1
ATOM 931 C C . SER A 1 111 ? 17.877 13.633 -5.565 1.00 85.88 111 SER A C 1
ATOM 933 O O . SER A 1 111 ? 17.067 14.054 -6.383 1.00 85.88 111 SER A O 1
ATOM 935 N N . ASN A 1 112 ? 18.558 14.471 -4.779 1.00 84.06 112 ASN A N 1
ATOM 936 C CA . ASN A 1 112 ? 18.411 15.936 -4.832 1.00 84.06 112 ASN A CA 1
ATOM 937 C C . ASN A 1 112 ? 16.948 16.418 -4.751 1.00 84.06 112 ASN A C 1
ATOM 939 O O . ASN A 1 112 ? 16.529 17.317 -5.473 1.00 84.06 112 ASN A O 1
ATOM 943 N N . ASN A 1 113 ? 16.160 15.803 -3.864 1.00 82.81 113 ASN A N 1
ATOM 944 C CA . ASN A 1 113 ? 14.729 16.075 -3.683 1.00 82.81 113 ASN A CA 1
ATOM 945 C C . ASN A 1 113 ? 13.832 15.818 -4.913 1.00 82.81 113 ASN A C 1
ATOM 947 O O . ASN A 1 113 ? 12.666 16.207 -4.886 1.00 82.81 113 ASN A O 1
ATOM 951 N N . MET A 1 114 ? 14.321 15.118 -5.940 1.00 86.94 114 MET A N 1
ATOM 952 C CA . MET A 1 114 ? 13.554 14.774 -7.139 1.00 86.94 114 MET A CA 1
ATOM 953 C C . MET A 1 114 ? 13.807 13.326 -7.576 1.00 86.94 114 MET A C 1
ATOM 955 O O . MET A 1 114 ? 14.788 12.697 -7.182 1.00 86.94 114 MET A O 1
ATOM 959 N N . TYR A 1 115 ? 12.920 12.777 -8.403 1.00 88.81 115 TYR A N 1
ATOM 960 C CA . TYR A 1 115 ? 13.191 11.509 -9.077 1.00 88.81 115 TYR A CA 1
ATOM 961 C C . TYR A 1 115 ? 14.045 11.751 -10.316 1.00 88.81 115 TYR A C 1
ATOM 963 O O . TYR A 1 115 ? 13.747 12.630 -11.124 1.00 88.81 115 TYR A O 1
ATOM 971 N N . GLN A 1 116 ? 15.109 10.966 -10.463 1.00 92.12 116 GLN A N 1
ATOM 972 C CA . GLN A 1 116 ? 15.950 11.009 -11.650 1.00 92.12 116 GLN A CA 1
ATOM 973 C C . GLN A 1 116 ? 15.251 10.280 -12.805 1.00 92.12 116 GLN A C 1
ATOM 975 O O . GLN A 1 116 ? 14.871 9.119 -12.628 1.00 92.12 116 GLN A O 1
ATOM 980 N N . PRO A 1 117 ? 15.095 10.915 -13.981 1.00 92.88 117 PRO A N 1
ATOM 981 C CA . PRO A 1 117 ? 14.526 10.255 -15.147 1.00 92.88 117 PRO A CA 1
ATOM 982 C C . PRO A 1 117 ? 15.359 9.049 -15.579 1.00 92.88 117 PRO A C 1
ATOM 984 O O . PRO A 1 117 ? 16.590 9.112 -15.610 1.00 92.88 117 PRO A O 1
ATOM 987 N N . ASN A 1 118 ? 14.696 7.970 -15.987 1.00 94.31 118 ASN A N 1
ATOM 9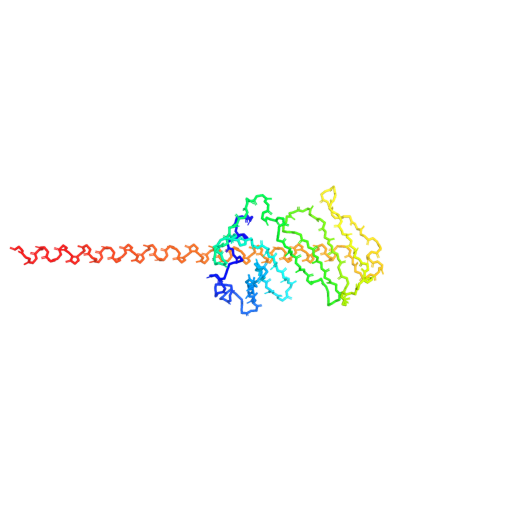88 C CA . ASN A 1 118 ? 15.358 6.788 -16.525 1.00 94.31 118 ASN A CA 1
ATOM 989 C C . ASN A 1 118 ? 15.077 6.665 -18.027 1.00 94.31 118 ASN A C 1
ATOM 991 O O . ASN A 1 118 ? 14.124 6.020 -18.446 1.00 94.31 118 ASN A O 1
ATOM 995 N N . ARG A 1 119 ? 15.955 7.241 -18.857 1.00 93.75 119 ARG A N 1
ATOM 996 C CA . ARG A 1 119 ? 15.798 7.242 -20.326 1.00 93.75 119 ARG A CA 1
ATOM 997 C C . ARG A 1 119 ? 15.714 5.844 -20.945 1.00 93.75 119 ARG A C 1
ATOM 999 O O . ARG A 1 119 ? 15.134 5.694 -22.016 1.00 93.75 119 ARG A O 1
ATOM 1006 N N . LYS A 1 120 ? 16.330 4.834 -20.320 1.00 93.06 120 LYS A N 1
ATOM 1007 C CA . LYS A 1 120 ? 16.281 3.451 -20.815 1.00 93.06 120 LYS A CA 1
ATOM 1008 C C . LYS A 1 120 ? 14.876 2.879 -20.639 1.00 93.06 120 LYS A C 1
ATOM 1010 O O . LYS A 1 120 ? 14.338 2.312 -21.580 1.00 93.06 120 LYS A O 1
ATOM 1015 N N . MET A 1 121 ? 14.284 3.106 -19.470 1.00 93.94 121 MET A N 1
ATOM 1016 C CA . MET A 1 121 ? 12.894 2.764 -19.174 1.00 93.94 121 MET A CA 1
ATOM 1017 C C . MET A 1 121 ? 11.927 3.520 -20.083 1.00 93.94 121 MET A C 1
ATOM 1019 O O . MET A 1 121 ? 11.059 2.898 -20.682 1.00 93.94 121 MET A O 1
ATOM 1023 N N . GLU A 1 122 ? 12.131 4.828 -20.260 1.00 94.06 122 GLU A N 1
ATOM 1024 C CA . GLU A 1 122 ? 11.237 5.650 -21.083 1.00 94.06 122 GLU A CA 1
ATOM 1025 C C . GLU A 1 122 ? 11.186 5.193 -22.537 1.00 94.06 122 GLU A C 1
ATOM 1027 O O . GLU A 1 122 ? 10.117 5.141 -23.133 1.00 94.06 122 GLU A O 1
ATOM 1032 N N . LYS A 1 123 ? 12.334 4.798 -23.094 1.00 92.19 123 LYS A N 1
ATOM 1033 C CA . LYS A 1 123 ? 12.402 4.235 -24.446 1.00 92.19 123 LYS A 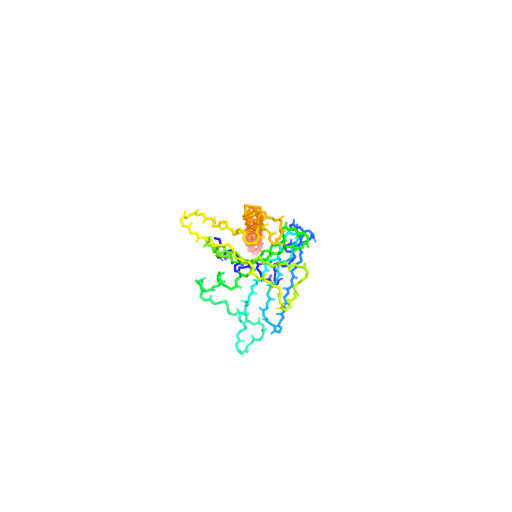CA 1
ATOM 1034 C C . LYS A 1 123 ? 11.913 2.790 -24.513 1.00 92.19 123 LYS A C 1
ATOM 1036 O O . LYS A 1 123 ? 11.302 2.410 -25.501 1.00 92.19 123 LYS A O 1
ATOM 1041 N N . GLY A 1 124 ? 12.234 1.979 -23.506 1.00 89.44 124 GLY A N 1
ATOM 1042 C CA . GLY A 1 124 ? 11.925 0.548 -23.501 1.00 89.44 124 GLY A CA 1
ATOM 1043 C C . GLY A 1 124 ? 10.451 0.243 -23.251 1.00 89.44 124 GLY A C 1
ATOM 1044 O O . GLY A 1 124 ? 9.943 -0.748 -23.765 1.00 89.44 124 GLY A O 1
ATOM 1045 N N . LEU A 1 125 ? 9.772 1.090 -22.475 1.00 89.94 125 LEU A N 1
ATOM 1046 C CA . LEU A 1 125 ? 8.377 0.907 -22.069 1.00 89.94 125 LEU A CA 1
ATOM 1047 C C . LEU A 1 125 ? 7.421 1.957 -22.653 1.00 89.94 125 LEU A C 1
ATOM 1049 O O . LEU A 1 125 ? 6.231 1.884 -22.365 1.00 89.94 125 LEU A O 1
ATOM 1053 N N . ASP A 1 126 ? 7.931 2.915 -23.436 1.00 91.38 126 ASP A N 1
ATOM 1054 C CA . ASP A 1 126 ? 7.166 4.041 -23.997 1.00 91.38 126 ASP A CA 1
ATOM 1055 C C . ASP A 1 126 ? 6.320 4.778 -22.937 1.00 91.38 126 ASP A C 1
ATOM 1057 O O . ASP A 1 126 ? 5.134 5.053 -23.103 1.00 91.38 126 ASP A O 1
ATOM 1061 N N . ILE A 1 127 ? 6.936 5.054 -21.783 1.00 92.25 127 ILE A N 1
ATOM 1062 C CA . ILE A 1 127 ? 6.292 5.713 -20.640 1.00 92.25 127 ILE A CA 1
ATOM 1063 C C . ILE A 1 127 ? 7.235 6.727 -20.016 1.00 92.25 127 ILE A C 1
ATOM 1065 O O . ILE A 1 127 ? 8.415 6.444 -19.839 1.00 92.25 127 ILE A O 1
ATOM 1069 N N . ARG A 1 128 ? 6.751 7.911 -19.640 1.00 94.69 128 ARG A N 1
ATOM 1070 C CA . ARG A 1 128 ? 7.626 8.912 -19.020 1.00 94.69 128 ARG A CA 1
ATOM 1071 C C . ARG A 1 128 ? 7.887 8.575 -17.559 1.00 94.69 128 ARG A C 1
ATOM 1073 O O . ARG A 1 128 ? 6.999 8.122 -16.837 1.00 94.69 128 ARG A O 1
ATOM 1080 N N . SER A 1 129 ? 9.088 8.905 -17.082 1.00 93.75 129 SER A N 1
ATOM 1081 C CA . SER A 1 129 ? 9.420 8.785 -15.658 1.00 93.75 129 SER A CA 1
ATOM 1082 C C . SER A 1 129 ? 8.468 9.607 -14.781 1.00 93.75 129 SER A C 1
ATOM 1084 O O . SER A 1 129 ? 8.134 9.176 -13.680 1.00 93.75 129 SER A O 1
ATOM 1086 N N . SER A 1 130 ? 8.006 10.763 -15.277 1.00 93.19 130 SER A N 1
ATOM 1087 C CA . SER A 1 130 ? 7.004 11.605 -14.608 1.00 93.19 130 SER A CA 1
ATOM 1088 C C . SER A 1 130 ? 5.697 10.862 -14.366 1.00 93.19 130 SER A C 1
ATOM 1090 O O . SER A 1 130 ? 5.183 10.896 -13.256 1.00 93.19 130 SER A O 1
ATOM 1092 N N . ASP A 1 131 ? 5.208 10.128 -15.363 1.00 92.81 131 ASP A N 1
ATOM 1093 C CA . ASP A 1 131 ? 3.894 9.484 -15.313 1.00 92.81 131 ASP A CA 1
ATOM 1094 C C . ASP A 1 131 ? 3.896 8.347 -14.280 1.00 92.81 131 ASP A C 1
ATOM 1096 O O . ASP A 1 131 ? 2.947 8.172 -13.511 1.00 92.81 131 ASP A O 1
ATOM 1100 N N . VAL A 1 132 ? 5.016 7.617 -14.194 1.00 92.62 132 VAL A N 1
ATOM 1101 C CA . VAL A 1 132 ? 5.252 6.617 -13.143 1.00 92.62 132 VAL A CA 1
ATOM 1102 C C . VAL A 1 132 ? 5.243 7.276 -11.763 1.00 92.62 132 VAL A C 1
ATOM 1104 O O . VAL A 1 132 ? 4.562 6.798 -10.855 1.00 92.62 132 VAL A O 1
ATOM 1107 N N . VAL A 1 133 ? 5.985 8.374 -11.591 1.00 91.88 133 VAL A N 1
ATOM 1108 C CA . VAL A 1 133 ? 6.081 9.095 -10.312 1.00 91.88 133 VAL A CA 1
ATOM 1109 C C . VAL A 1 133 ? 4.722 9.647 -9.885 1.00 91.88 133 VAL A C 1
ATOM 1111 O O . VAL A 1 133 ? 4.336 9.479 -8.728 1.00 91.88 133 VAL A O 1
ATOM 1114 N N . ASP A 1 134 ? 3.972 10.243 -10.807 1.00 91.81 134 ASP A N 1
ATOM 1115 C CA . ASP A 1 134 ? 2.645 10.796 -10.545 1.00 91.81 134 ASP A CA 1
ATOM 1116 C C . ASP A 1 134 ? 1.654 9.698 -10.147 1.00 91.81 134 ASP A C 1
ATOM 1118 O O . ASP A 1 134 ? 0.899 9.867 -9.183 1.00 91.81 134 ASP A O 1
ATOM 1122 N N . SER A 1 135 ? 1.699 8.536 -10.809 1.00 91.75 135 SER A N 1
ATOM 1123 C CA . SER A 1 135 ? 0.881 7.377 -10.434 1.00 91.75 135 SER A CA 1
ATOM 1124 C C . SER A 1 135 ? 1.221 6.861 -9.031 1.00 91.75 135 SER A C 1
ATOM 1126 O O . SER A 1 135 ? 0.321 6.606 -8.219 1.00 91.75 135 SER A O 1
ATOM 1128 N N . VAL A 1 136 ? 2.514 6.788 -8.693 1.00 90.12 136 VAL A N 1
ATOM 1129 C CA . VAL A 1 136 ? 2.980 6.398 -7.354 1.00 90.12 136 VAL A CA 1
ATOM 1130 C C . VAL A 1 136 ? 2.479 7.382 -6.296 1.00 90.12 136 VAL A C 1
ATOM 1132 O O . VAL A 1 136 ? 1.867 6.965 -5.310 1.00 90.12 136 VAL A O 1
ATOM 1135 N N . ILE A 1 137 ? 2.684 8.686 -6.500 1.00 88.62 137 ILE A N 1
ATOM 1136 C CA . ILE A 1 137 ? 2.271 9.733 -5.553 1.00 88.62 137 ILE A CA 1
ATOM 1137 C C . ILE A 1 137 ? 0.747 9.739 -5.383 1.00 88.62 137 ILE A C 1
ATOM 1139 O O . ILE A 1 137 ? 0.246 9.781 -4.256 1.00 88.62 137 ILE A O 1
ATOM 1143 N N . SER A 1 138 ? 0.002 9.665 -6.487 1.00 90.56 138 SER A N 1
ATOM 1144 C CA . SER A 1 138 ? -1.463 9.630 -6.484 1.00 90.56 138 SER A CA 1
ATOM 1145 C C . SER A 1 138 ? -1.992 8.427 -5.703 1.00 90.56 138 SER A C 1
ATOM 1147 O O . SER A 1 138 ? -2.849 8.576 -4.829 1.00 90.56 138 SER A O 1
ATOM 1149 N N . SER A 1 139 ? -1.431 7.240 -5.935 1.00 89.12 139 SER A N 1
ATOM 1150 C CA . SER A 1 139 ? -1.830 6.011 -5.242 1.00 89.12 139 SER A CA 1
ATOM 1151 C C . SER A 1 139 ? -1.484 6.041 -3.753 1.00 89.12 139 SER A C 1
ATOM 1153 O O . SER A 1 139 ? -2.316 5.679 -2.919 1.00 89.12 139 SER A O 1
ATOM 1155 N N . GLN A 1 140 ? -0.311 6.564 -3.386 1.00 85.44 140 GLN A N 1
ATOM 1156 C CA . GLN A 1 140 ? 0.051 6.780 -1.982 1.00 85.44 140 GLN A CA 1
ATOM 1157 C C . GLN A 1 140 ? -0.897 7.771 -1.289 1.00 85.44 140 GLN A C 1
ATOM 1159 O O . GLN A 1 140 ? -1.274 7.551 -0.136 1.00 85.44 140 GLN A O 1
ATOM 1164 N N . LYS A 1 141 ? -1.335 8.831 -1.982 1.00 87.19 141 LYS A N 1
ATOM 1165 C CA . LYS A 1 141 ? -2.323 9.787 -1.459 1.00 87.19 141 LYS A CA 1
ATOM 1166 C C . LYS A 1 141 ? -3.705 9.149 -1.296 1.00 87.19 141 LYS A C 1
ATOM 1168 O O . LYS A 1 141 ? -4.338 9.338 -0.261 1.00 87.19 141 LYS A O 1
ATOM 1173 N N . LYS A 1 142 ? -4.162 8.352 -2.269 1.00 87.75 142 LYS A N 1
ATOM 1174 C CA . LYS A 1 142 ? -5.405 7.566 -2.144 1.00 87.75 142 LYS A CA 1
ATOM 1175 C C . LYS A 1 142 ? -5.343 6.651 -0.923 1.00 87.75 142 LYS A C 1
ATOM 1177 O O . LYS A 1 142 ? -6.287 6.606 -0.140 1.00 87.75 142 LYS A O 1
ATOM 1182 N N . TYR A 1 143 ? -4.209 5.987 -0.708 1.00 85.19 143 TYR A N 1
ATOM 1183 C CA . TYR A 1 143 ? -4.021 5.164 0.478 1.00 85.19 143 TYR A CA 1
ATOM 1184 C C . TYR A 1 143 ? -4.049 5.970 1.784 1.00 85.19 143 TYR A C 1
ATOM 1186 O O . TYR A 1 143 ? -4.684 5.546 2.747 1.00 85.19 143 TYR A O 1
ATOM 1194 N N . GLN A 1 144 ? -3.417 7.147 1.825 1.00 83.06 144 GLN A N 1
ATOM 1195 C CA . GLN A 1 144 ? -3.494 8.046 2.985 1.00 83.06 144 GLN A CA 1
ATOM 1196 C C . GLN A 1 144 ? -4.940 8.411 3.337 1.00 83.06 144 GLN A C 1
ATOM 1198 O O . GLN A 1 144 ? -5.304 8.344 4.509 1.00 83.06 144 GLN A O 1
ATOM 1203 N N . LEU A 1 145 ? -5.764 8.730 2.337 1.00 86.00 145 LEU A N 1
ATOM 1204 C CA . LEU A 1 145 ? -7.178 9.049 2.546 1.00 86.00 145 LEU A CA 1
ATOM 1205 C C . LEU A 1 145 ? -7.951 7.860 3.127 1.00 86.00 145 LEU A C 1
ATOM 1207 O O . LEU A 1 145 ? -8.704 8.031 4.085 1.00 86.00 145 LEU A O 1
ATOM 1211 N N . LEU A 1 146 ? -7.719 6.646 2.619 1.00 83.38 146 LEU A N 1
ATOM 1212 C CA . LEU A 1 146 ? -8.344 5.447 3.185 1.00 83.38 146 LEU A CA 1
ATOM 1213 C C . LEU A 1 146 ? -7.930 5.221 4.649 1.00 83.38 146 LEU A C 1
ATOM 1215 O O . LEU A 1 146 ? -8.768 4.914 5.497 1.00 83.38 146 LEU A O 1
ATOM 1219 N N . LEU A 1 147 ? -6.646 5.421 4.975 1.00 79.56 147 LEU A N 1
ATOM 1220 C CA . LEU A 1 147 ? -6.163 5.323 6.357 1.00 79.56 147 LEU A CA 1
ATOM 1221 C C . LEU A 1 147 ? -6.848 6.340 7.279 1.00 79.56 147 LEU A C 1
ATOM 1223 O O . LEU A 1 147 ? -7.139 6.030 8.436 1.00 79.56 147 LEU A O 1
ATOM 1227 N N . GLU A 1 148 ? -7.087 7.559 6.801 1.00 82.50 148 GLU A N 1
ATOM 1228 C CA . GLU A 1 148 ? -7.791 8.598 7.558 1.00 82.50 148 GLU A CA 1
ATOM 1229 C C . GLU A 1 148 ? -9.260 8.249 7.794 1.00 82.50 148 GLU A C 1
ATOM 1231 O O . GLU A 1 148 ? -9.747 8.402 8.919 1.00 82.50 148 GLU A O 1
ATOM 1236 N N . GLN A 1 149 ? -9.943 7.720 6.778 1.00 82.69 149 GLN A N 1
ATOM 1237 C CA . GLN A 1 149 ? -11.336 7.290 6.882 1.00 82.69 149 GLN A CA 1
ATOM 1238 C C . GLN A 1 149 ? -11.507 6.182 7.927 1.00 82.69 149 GLN A C 1
ATOM 1240 O O . GLN A 1 149 ? -12.349 6.316 8.818 1.00 82.69 149 GLN A O 1
ATOM 1245 N N . ILE A 1 150 ? -10.657 5.148 7.914 1.00 77.56 150 ILE A N 1
ATOM 1246 C CA . ILE A 1 150 ? -10.741 4.078 8.925 1.00 77.56 150 ILE A CA 1
ATOM 1247 C C . ILE A 1 150 ? -10.389 4.592 10.307 1.00 77.56 150 ILE A C 1
ATOM 1249 O O . ILE A 1 150 ? -11.091 4.284 11.265 1.00 77.56 150 ILE A O 1
ATOM 1253 N N . THR A 1 151 ? -9.337 5.404 10.433 1.00 75.19 151 THR A N 1
ATOM 1254 C CA . THR A 1 151 ? -8.971 5.969 11.740 1.00 75.19 151 THR A CA 1
ATOM 1255 C C . THR A 1 151 ? -10.145 6.754 12.329 1.00 75.19 151 THR A C 1
ATOM 1257 O O . THR A 1 151 ? -10.428 6.657 13.521 1.00 75.19 151 THR A O 1
ATOM 1260 N N . THR A 1 152 ? -10.858 7.509 11.493 1.00 79.31 152 THR A N 1
ATOM 1261 C CA . THR A 1 152 ? -12.037 8.273 11.910 1.00 79.31 152 THR A CA 1
ATOM 1262 C C . THR A 1 152 ? -13.175 7.349 12.342 1.00 79.31 152 THR A C 1
ATOM 1264 O O . THR A 1 152 ? -13.753 7.573 13.407 1.00 79.31 152 THR A O 1
ATOM 1267 N N . LYS A 1 153 ? -13.438 6.277 11.582 1.00 77.69 153 LYS A N 1
ATOM 1268 C CA . LYS A 1 153 ? -14.442 5.254 11.913 1.00 77.69 153 LYS A CA 1
ATOM 1269 C C . LYS A 1 153 ? -14.124 4.524 13.226 1.00 77.69 153 LYS A C 1
ATOM 1271 O O . LYS A 1 153 ? -14.997 4.328 14.070 1.00 77.69 153 LYS A O 1
ATOM 1276 N N . GLU A 1 154 ? -12.861 4.169 13.450 1.00 73.88 154 GLU A N 1
ATOM 1277 C CA . GLU A 1 154 ? -12.421 3.516 14.687 1.00 73.88 154 GLU A CA 1
ATOM 1278 C C . GLU A 1 154 ? -12.594 4.453 15.893 1.00 73.88 154 GLU A C 1
ATOM 1280 O O . GLU A 1 154 ? -13.098 4.052 16.946 1.00 73.88 154 GLU A O 1
ATOM 1285 N N . LEU A 1 155 ? -12.214 5.726 15.739 1.00 73.81 155 LEU A N 1
ATOM 1286 C CA . LEU A 1 155 ? -12.383 6.738 16.780 1.00 73.81 155 LEU A CA 1
ATOM 1287 C C . LEU A 1 155 ? -13.862 6.992 17.100 1.00 73.81 155 LEU A C 1
ATOM 1289 O O . LEU A 1 155 ? -14.200 7.146 18.276 1.00 73.81 155 LEU A O 1
ATOM 1293 N N . SER A 1 156 ? -14.747 7.026 16.098 1.00 73.31 156 SER A N 1
ATOM 1294 C CA . SER A 1 156 ? -16.187 7.194 16.325 1.00 73.31 156 SER A CA 1
ATOM 1295 C C . SER A 1 156 ? -16.801 5.978 17.012 1.00 73.31 156 SER A C 1
ATOM 1297 O O . SER A 1 156 ? -17.544 6.151 17.975 1.00 73.31 156 SER A O 1
ATOM 1299 N N . SER A 1 157 ? -16.433 4.764 16.591 1.00 75.44 157 SER A N 1
ATOM 1300 C CA . SER A 1 157 ? -16.882 3.519 17.225 1.00 75.44 157 SER A CA 1
ATOM 1301 C C . SER A 1 157 ? -16.475 3.472 18.702 1.00 75.44 157 SER A C 1
ATOM 1303 O O . SER A 1 157 ? -17.318 3.304 19.580 1.00 75.44 157 SER A O 1
ATOM 1305 N N . LYS A 1 158 ? -15.208 3.777 19.017 1.00 73.62 158 LYS A N 1
ATOM 1306 C CA . LYS A 1 158 ? -14.722 3.856 20.406 1.00 73.62 158 LYS A CA 1
ATOM 1307 C C . LYS A 1 158 ? -15.475 4.887 21.250 1.00 73.62 158 LYS A C 1
ATOM 1309 O O . LYS A 1 158 ? -15.781 4.614 22.412 1.00 73.62 158 LYS A O 1
ATOM 1314 N N . LYS A 1 159 ? -15.779 6.066 20.692 1.00 72.00 159 LYS A N 1
ATOM 1315 C CA . LYS A 1 159 ? -16.582 7.096 21.377 1.00 72.00 159 LYS A CA 1
ATOM 1316 C C . LYS A 1 159 ? -18.004 6.607 21.652 1.00 72.00 159 LYS A C 1
ATOM 1318 O O . LYS A 1 159 ? -18.492 6.785 22.764 1.00 72.00 159 LYS A O 1
ATOM 1323 N N . LEU A 1 160 ? -18.640 5.972 20.670 1.00 70.62 160 LEU A N 1
ATOM 1324 C CA . LEU A 1 160 ? -19.989 5.429 20.797 1.00 70.62 160 LEU A CA 1
ATOM 1325 C C . LEU A 1 160 ? -20.047 4.338 21.873 1.00 70.62 160 LEU A C 1
ATOM 1327 O O . LEU A 1 160 ? -20.863 4.436 22.785 1.00 70.62 160 LEU A O 1
ATOM 1331 N N . THR A 1 161 ? -19.117 3.381 21.855 1.00 72.31 161 THR A N 1
ATOM 1332 C CA . THR A 1 161 ? -19.017 2.338 22.888 1.00 72.31 161 THR A CA 1
ATOM 1333 C C . THR A 1 161 ? -18.824 2.934 24.281 1.00 72.31 161 THR A C 1
ATOM 1335 O O . THR A 1 161 ? -19.499 2.529 25.225 1.00 72.31 161 THR A O 1
ATOM 1338 N N . LYS A 1 162 ? -17.956 3.947 24.424 1.00 72.62 162 LYS A N 1
ATOM 1339 C CA . LYS A 1 162 ? -17.761 4.650 25.701 1.00 72.62 162 LYS A CA 1
ATOM 1340 C C . LYS A 1 162 ? -19.054 5.310 26.194 1.00 72.62 162 LYS A C 1
ATOM 1342 O O . LYS A 1 162 ? -19.379 5.198 27.373 1.00 72.62 162 LYS A O 1
ATOM 1347 N N . ASN A 1 163 ? -19.790 5.972 25.304 1.00 76.56 163 ASN A N 1
ATOM 1348 C CA . ASN A 1 163 ? -21.048 6.634 25.647 1.00 76.56 163 ASN A CA 1
ATOM 1349 C C . ASN A 1 163 ? -22.139 5.627 26.041 1.00 76.56 163 ASN A C 1
ATOM 1351 O O . ASN A 1 163 ? -22.867 5.870 26.999 1.00 76.56 163 ASN A O 1
ATOM 1355 N N . ILE A 1 164 ? -22.218 4.481 25.358 1.00 80.12 164 ILE A N 1
ATOM 1356 C CA . ILE A 1 164 ? -23.151 3.398 25.704 1.00 80.12 164 I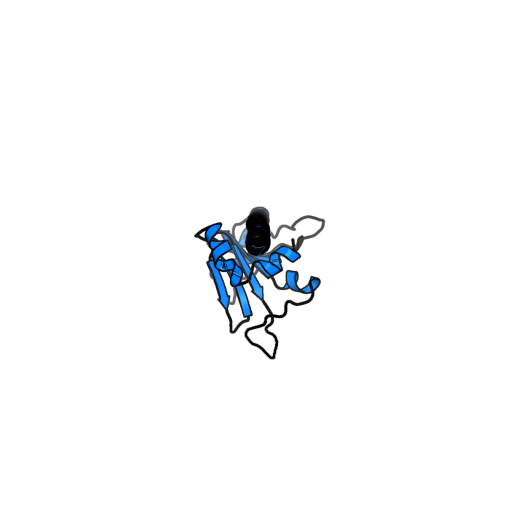LE A CA 1
ATOM 1357 C C . ILE A 1 164 ? -22.844 2.843 27.098 1.00 80.12 164 ILE A C 1
ATOM 1359 O O . ILE A 1 164 ? -23.751 2.718 27.917 1.00 80.12 164 ILE A O 1
ATOM 1363 N N . ILE A 1 165 ? -21.573 2.561 27.402 1.00 83.25 165 ILE A N 1
ATOM 1364 C CA . ILE A 1 165 ? -21.158 2.075 28.729 1.00 83.25 165 ILE A CA 1
ATOM 1365 C C . ILE A 1 165 ? -21.520 3.088 29.820 1.00 83.25 165 ILE A C 1
ATOM 1367 O O . ILE A 1 165 ? -21.989 2.704 30.893 1.00 83.25 165 ILE A O 1
ATOM 1371 N N . LEU A 1 166 ? -21.333 4.382 29.548 1.00 78.44 166 LEU A N 1
ATOM 1372 C CA . LEU A 1 166 ? -21.690 5.446 30.482 1.00 78.44 166 LEU A CA 1
ATOM 1373 C C . LEU A 1 166 ? -23.205 5.484 30.741 1.00 78.44 166 LEU A C 1
ATOM 1375 O O . LEU A 1 166 ? -23.619 5.516 31.897 1.00 78.44 166 LEU A O 1
ATOM 1379 N N . LEU A 1 167 ? -24.028 5.421 29.689 1.00 83.81 167 LEU A N 1
ATOM 1380 C CA . LEU A 1 167 ? -25.491 5.384 29.806 1.00 83.81 167 LEU A CA 1
ATOM 1381 C C . LEU A 1 167 ? -25.979 4.151 30.573 1.00 83.81 167 LEU A C 1
ATOM 1383 O O . LEU A 1 167 ? -26.824 4.276 31.457 1.00 83.81 167 LEU A O 1
ATOM 1387 N N . LEU A 1 168 ? -25.415 2.975 30.285 1.00 84.81 168 LEU A N 1
ATOM 1388 C CA . LEU A 1 168 ? -25.721 1.744 31.018 1.00 84.81 168 LEU A CA 1
ATOM 1389 C C . LEU A 1 168 ? -25.359 1.872 32.500 1.00 84.81 168 LEU A C 1
ATOM 1391 O O . LEU A 1 168 ? -26.140 1.478 33.359 1.00 84.81 168 LEU A O 1
ATOM 1395 N N . SER A 1 169 ? -24.211 2.477 32.807 1.00 83.25 169 SER A N 1
ATOM 1396 C CA . SER A 1 169 ? -23.778 2.704 34.189 1.00 83.25 169 SER A CA 1
ATOM 1397 C C . SER A 1 169 ? -24.736 3.638 34.937 1.00 83.25 169 SER A C 1
ATOM 1399 O O . SER A 1 169 ? -25.082 3.367 36.084 1.00 83.25 169 SER A O 1
ATOM 1401 N N . ILE A 1 170 ? -25.225 4.699 34.282 1.00 88.56 170 ILE A N 1
ATOM 1402 C CA . ILE A 1 170 ? -26.236 5.611 34.843 1.00 88.56 170 ILE A CA 1
ATOM 1403 C C . ILE A 1 170 ? -27.558 4.876 35.097 1.00 88.56 170 ILE A C 1
ATOM 1405 O O . ILE A 1 170 ? -28.135 5.027 36.171 1.00 88.56 170 ILE A O 1
ATOM 1409 N N . LEU A 1 171 ? -28.023 4.053 34.150 1.00 86.94 171 LEU A N 1
ATOM 1410 C CA . LEU A 1 171 ? -29.249 3.261 34.308 1.00 86.94 171 LEU A CA 1
ATOM 1411 C C . LEU A 1 171 ? -29.150 2.270 35.473 1.00 86.94 171 LEU A C 1
ATOM 1413 O O . LEU A 1 171 ? -30.075 2.179 36.277 1.00 86.94 171 LEU A O 1
ATOM 1417 N N . VAL A 1 172 ? -28.022 1.566 35.599 1.00 89.06 172 VAL A N 1
ATOM 1418 C CA . VAL A 1 172 ? -27.784 0.614 36.695 1.00 89.06 172 VAL A CA 1
ATOM 1419 C C . VAL A 1 172 ? -27.746 1.331 38.046 1.00 89.06 172 VAL A C 1
ATOM 1421 O O . VAL A 1 172 ? -28.396 0.884 38.991 1.00 89.06 172 VAL A O 1
ATOM 1424 N N . LEU A 1 173 ? -27.045 2.466 38.141 1.00 87.44 173 LEU A N 1
ATOM 1425 C CA . LEU A 1 173 ? -27.005 3.276 39.364 1.00 87.44 173 LEU A CA 1
ATOM 1426 C C . LEU A 1 173 ? -28.385 3.843 39.724 1.00 87.44 173 LEU A C 1
ATOM 1428 O O . LEU A 1 173 ? -28.764 3.823 40.894 1.00 87.44 173 LEU A O 1
ATOM 1432 N N . GLY A 1 174 ? -29.154 4.300 38.733 1.00 85.19 174 GLY A N 1
ATOM 1433 C CA . GLY A 1 174 ? -30.522 4.784 38.922 1.00 85.19 174 GLY A CA 1
ATOM 1434 C C . GLY A 1 174 ? -31.468 3.691 39.421 1.00 85.19 174 GLY A C 1
ATOM 1435 O O . GLY A 1 174 ? -32.195 3.903 40.390 1.00 85.19 174 GLY A O 1
ATOM 1436 N N . ALA A 1 175 ? -31.411 2.496 38.825 1.00 85.88 175 ALA A N 1
ATOM 1437 C CA . ALA A 1 175 ? -32.188 1.339 39.272 1.00 85.88 175 ALA A CA 1
ATOM 1438 C C . ALA A 1 175 ? -31.809 0.909 40.699 1.00 85.88 175 ALA A C 1
ATOM 1440 O O . ALA A 1 175 ? -32.682 0.613 41.515 1.00 85.88 175 ALA A O 1
ATOM 1441 N N . TYR A 1 176 ? -30.515 0.926 41.028 1.00 87.06 176 TYR A N 1
ATOM 1442 C CA . TYR A 1 176 ? -30.029 0.631 42.374 1.00 87.06 176 TYR A CA 1
ATOM 1443 C C . TYR A 1 176 ? -30.522 1.655 43.409 1.00 87.06 176 TYR A C 1
ATOM 1445 O O . TYR A 1 176 ? -31.028 1.271 44.464 1.00 87.06 176 TYR A O 1
ATOM 1453 N N . ALA A 1 177 ? -30.449 2.952 43.097 1.00 85.19 177 ALA A N 1
ATOM 1454 C CA . ALA A 1 177 ? -30.967 4.011 43.961 1.00 85.19 177 ALA A CA 1
ATOM 1455 C C . ALA A 1 177 ? -32.487 3.887 44.175 1.00 85.19 177 ALA A C 1
ATOM 1457 O O . ALA A 1 177 ? -32.959 3.994 45.305 1.00 85.19 177 ALA A O 1
ATOM 1458 N N . TYR A 1 178 ? -33.245 3.590 43.116 1.00 87.06 178 TYR A N 1
ATOM 1459 C CA . TYR A 1 178 ? -34.688 3.351 43.189 1.00 87.06 178 TYR A CA 1
ATOM 1460 C C . TYR A 1 178 ? -35.040 2.166 44.104 1.00 87.06 178 TYR A C 1
ATOM 1462 O O . TYR A 1 178 ? -35.914 2.281 44.962 1.00 87.06 178 TYR A O 1
ATOM 1470 N N . LEU A 1 179 ? -34.307 1.052 43.989 1.00 83.81 179 LEU A N 1
ATOM 1471 C CA . LEU A 1 179 ? -34.482 -0.118 44.857 1.00 83.81 179 LEU A CA 1
ATOM 1472 C C . LEU A 1 179 ? -34.181 0.181 46.332 1.00 83.81 179 LEU A C 1
ATOM 1474 O O . LEU A 1 179 ? -34.853 -0.363 47.205 1.00 83.81 179 LEU A O 1
ATOM 1478 N N . ILE A 1 180 ? -33.192 1.031 46.623 1.00 80.56 180 ILE A N 1
ATOM 1479 C CA . ILE A 1 180 ? -32.890 1.464 47.996 1.00 80.56 180 ILE A CA 1
ATOM 1480 C C . ILE A 1 180 ? -34.017 2.331 48.559 1.00 80.56 180 ILE A C 1
ATOM 1482 O O . ILE A 1 180 ? -34.386 2.160 49.717 1.00 80.56 180 ILE A O 1
ATOM 1486 N N . ILE A 1 181 ? -34.554 3.253 47.756 1.00 78.94 181 ILE A N 1
ATOM 1487 C CA . ILE A 1 181 ? -35.617 4.168 48.187 1.00 78.94 181 ILE A CA 1
ATOM 1488 C C . ILE A 1 181 ? -36.908 3.403 48.495 1.00 78.94 181 ILE A C 1
ATOM 1490 O O . ILE A 1 181 ? -37.553 3.708 49.486 1.00 78.94 181 ILE A O 1
ATOM 1494 N N . ILE A 1 182 ? -37.263 2.392 47.698 1.00 76.88 182 ILE A N 1
ATOM 1495 C CA . ILE A 1 182 ? -38.483 1.587 47.910 1.00 76.88 182 ILE A CA 1
ATOM 1496 C C . ILE A 1 182 ? -38.360 0.600 49.071 1.00 76.88 182 ILE A C 1
ATOM 1498 O O . ILE A 1 182 ? -39.364 0.209 49.659 1.00 76.88 182 ILE A O 1
ATOM 1502 N N . LYS A 1 183 ? -37.141 0.159 49.395 1.00 64.75 183 LYS A N 1
ATOM 1503 C CA . LYS A 1 183 ? -36.892 -0.730 50.539 1.00 64.75 183 LYS A CA 1
ATOM 1504 C C . LYS A 1 183 ? -36.796 0.006 51.882 1.00 64.75 183 LYS A C 1
ATOM 1506 O O . LYS A 1 183 ? -36.587 -0.661 52.894 1.00 64.75 183 LYS A O 1
ATOM 1511 N N . LYS A 1 184 ? -36.897 1.336 51.891 1.00 53.12 184 LYS A N 1
ATOM 1512 C CA . LYS A 1 184 ? -36.962 2.176 53.091 1.00 53.12 184 LYS A CA 1
ATOM 1513 C C . LYS A 1 184 ? -38.405 2.544 53.400 1.00 53.12 184 LYS A C 1
ATOM 1515 O O . LYS A 1 184 ? -38.708 2.604 54.609 1.00 53.12 184 LYS A O 1
#

pLDDT: mean 77.5, std 13.17, range [43.44, 94.69]

Secondary structure (DSSP, 8-state):
-HHHHHHHSSGGGHHHHHHH-TT-EEEEETTTTEEEEE-SSEEEEEE-PEETTEEEEE-PPPHHHHGGGEEEEEEEETTEEEEEESSTTPPEEEEESS--TTPPPEEE-EETTEEPP-HHHHHHHT--HHHHHHHHHHHHHHHHHHHHHHHHHHHHHHHHHHHHHHHHHHHHHHHHHHHHHHT-